Protein AF-A0A336K6K5-F1 (afdb_monomer)

Sequence (292 aa):
METRAAKRRRINSYEDNTQKNDEEYTETKTSDLHDNYQYNVTPALEIEKNIEKPFSVEILSIKSLMSSFDGELFEEFMAHCRNFLHPSILNTIEALTIDQADTPLWHQMRFGRVTASRIYQISRCKTKNGSLVESIMGKKSGWSFAMQRGTELEDKVFKILEKEFVKHNLKKCGIFLDTSLPHFAASPDGIADDFVVEIKCPATPKTYQEYLTIENLQPKYYGQIQLQMHITKRKKALLGVADLNFERTKKVKKVWIDYDDKYVSNLIESANTFWIEAIFPLLKKKSKSFYY

pLDDT: mean 82.51, std 25.84, range [24.69, 98.88]

Radius of gyration: 26.33 Å; Cα contacts (8 Å, |Δi|>4): 392; chains: 1; bounding box: 87×73×58 Å

Secondary structure (DSSP, 8-state):
---S---------------------------------------TTSGGGS-SS---GGGGSHHHHHHT----SHHHHHHHHHTT--HHHHHHHHHHTTTGGG-HHHHHHHTTSEEGGGHHHHTT---SSSHHHHHHTTPPPPP-HHHHHHHHHHHHHHHHHHHHTGGGT-B----EE-SSSTTEEE--SEE-SSEEEEEE--SSHHHHHHTSSTTTS-HHHHHHHHHHHHHHT-SEEEEEEE-TTHHHH--EEEEEEE--HHHHHHHHHHHHHHIIIIIHHHHHHHHHGGG-

Structure (mmCIF, N/CA/C/O backbone):
data_AF-A0A336K6K5-F1
#
_entry.id   AF-A0A336K6K5-F1
#
loop_
_atom_site.group_PDB
_atom_site.id
_atom_site.type_symbol
_atom_site.label_atom_id
_atom_site.label_alt_id
_atom_site.label_comp_id
_atom_site.label_asym_id
_atom_site.label_entity_id
_atom_site.label_seq_id
_atom_site.pdbx_PDB_ins_code
_atom_site.Cartn_x
_atom_site.Cartn_y
_atom_site.Cartn_z
_atom_site.occupancy
_atom_site.B_iso_or_equiv
_atom_site.auth_seq_id
_atom_site.auth_comp_id
_atom_site.auth_asym_id
_atom_site.auth_atom_id
_atom_site.pdbx_PDB_model_num
ATOM 1 N N . MET A 1 1 ? -23.366 40.574 20.042 1.00 45.53 1 MET A N 1
ATOM 2 C CA . MET A 1 1 ? -24.408 39.786 20.729 1.00 45.53 1 MET A CA 1
ATOM 3 C C . MET A 1 1 ? -25.714 40.099 20.043 1.00 45.53 1 MET A C 1
ATOM 5 O O . MET A 1 1 ? -26.155 41.226 20.162 1.00 45.53 1 MET A O 1
ATOM 9 N N . GLU A 1 2 ? -26.291 39.144 19.326 1.00 34.41 2 GLU A N 1
ATOM 10 C CA . GLU A 1 2 ? -27.701 39.187 18.936 1.00 34.41 2 GLU A CA 1
ATOM 11 C C . GLU A 1 2 ? -28.182 37.744 18.776 1.00 34.41 2 GLU A C 1
ATOM 13 O O . GLU A 1 2 ? -27.485 36.882 18.237 1.00 34.41 2 GLU A O 1
ATOM 18 N N . THR A 1 3 ? -29.302 37.458 19.425 1.00 36.09 3 THR A N 1
ATOM 19 C CA . THR A 1 3 ? -29.729 36.139 19.885 1.00 36.09 3 THR A CA 1
ATOM 20 C C . THR A 1 3 ? -30.811 35.533 18.996 1.00 36.09 3 THR A C 1
ATOM 22 O O . THR A 1 3 ? -31.624 36.210 18.374 1.00 36.09 3 THR A O 1
ATOM 25 N N . ARG A 1 4 ? -30.828 34.195 18.982 1.00 34.41 4 ARG A N 1
ATOM 26 C CA . ARG A 1 4 ? -31.857 33.319 18.407 1.00 34.41 4 ARG A CA 1
ATOM 27 C C . ARG A 1 4 ? -33.264 33.666 18.923 1.00 34.41 4 ARG A C 1
ATOM 29 O O . ARG A 1 4 ? -33.586 33.255 20.030 1.00 34.41 4 ARG A O 1
ATOM 36 N N . ALA A 1 5 ? -34.114 34.296 18.108 1.00 35.34 5 ALA A N 1
ATOM 37 C CA . ALA A 1 5 ? -35.581 34.219 18.235 1.00 35.34 5 ALA A CA 1
ATOM 38 C C . ALA A 1 5 ? -36.325 34.881 17.051 1.00 35.34 5 ALA A C 1
ATOM 40 O O . ALA A 1 5 ? -37.020 35.870 17.240 1.00 35.34 5 ALA A O 1
ATOM 41 N N . ALA A 1 6 ? -36.226 34.351 15.824 1.00 33.75 6 ALA A N 1
ATOM 42 C CA . ALA A 1 6 ? -37.103 34.802 14.728 1.00 33.75 6 ALA A CA 1
ATOM 43 C C . ALA A 1 6 ? -37.217 33.789 13.572 1.00 33.75 6 ALA A C 1
ATOM 45 O O . ALA A 1 6 ? -36.710 34.031 12.483 1.00 33.75 6 ALA A O 1
ATOM 46 N N . LYS A 1 7 ? -37.885 32.645 13.789 1.00 35.16 7 LYS A N 1
ATOM 47 C CA . LYS A 1 7 ? -38.654 31.951 12.728 1.00 35.16 7 LYS A CA 1
ATOM 48 C C . LYS A 1 7 ? -39.489 30.800 13.299 1.00 35.16 7 LYS A C 1
ATOM 50 O O . LYS A 1 7 ? -39.145 29.627 13.207 1.00 35.16 7 LYS A 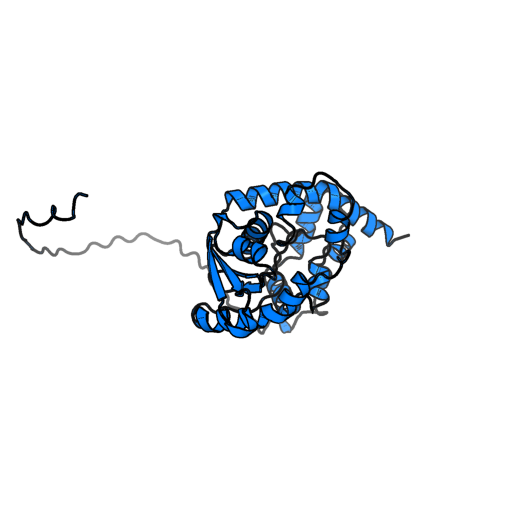O 1
ATOM 55 N N . ARG A 1 8 ? -40.624 31.146 13.903 1.00 32.47 8 ARG A N 1
ATOM 56 C CA . ARG A 1 8 ? -41.778 30.253 14.069 1.00 32.47 8 ARG A CA 1
ATOM 57 C C . ARG A 1 8 ? -43.043 31.067 13.778 1.00 32.47 8 ARG A C 1
ATOM 59 O O . ARG A 1 8 ? -43.211 32.128 14.364 1.00 32.47 8 ARG A O 1
ATOM 66 N N . ARG A 1 9 ? -43.924 30.479 12.956 1.00 30.91 9 ARG A N 1
ATOM 67 C CA . ARG A 1 9 ? -45.347 30.800 12.695 1.00 30.91 9 ARG A CA 1
ATOM 68 C C . ARG A 1 9 ? -45.682 31.781 11.559 1.00 30.91 9 ARG A C 1
ATOM 70 O O . ARG A 1 9 ? -45.697 32.989 11.748 1.00 30.91 9 ARG A O 1
ATOM 77 N N . ARG A 1 10 ? -46.088 31.191 10.430 1.00 31.19 10 ARG A N 1
ATOM 78 C CA . ARG A 1 10 ? -47.380 31.347 9.711 1.00 31.19 10 ARG A CA 1
ATOM 79 C C . ARG A 1 10 ? -47.509 30.067 8.855 1.00 31.19 10 ARG A C 1
ATOM 81 O O . ARG A 1 10 ? -46.643 29.851 8.023 1.00 31.19 10 ARG A O 1
ATOM 88 N N . ILE A 1 11 ? -48.208 29.014 9.292 1.00 31.12 11 ILE A N 1
ATOM 89 C CA . ILE A 1 11 ? -49.669 28.760 9.335 1.00 31.12 11 ILE A CA 1
ATOM 90 C C . ILE A 1 11 ? -50.296 28.619 7.934 1.00 31.12 11 ILE A C 1
ATOM 92 O O . ILE A 1 11 ? -50.460 29.612 7.237 1.00 31.12 11 ILE A O 1
ATOM 96 N N . ASN A 1 12 ? -50.616 27.352 7.628 1.00 27.28 12 ASN A N 1
ATOM 97 C CA . ASN A 1 12 ? -51.792 26.735 6.987 1.00 27.28 12 ASN A CA 1
ATOM 98 C C . ASN A 1 12 ? -52.483 27.364 5.769 1.00 27.28 12 ASN A C 1
ATOM 100 O O . ASN A 1 12 ? -52.945 28.499 5.819 1.00 27.28 12 ASN A O 1
ATOM 104 N N . SER A 1 13 ? -52.716 26.508 4.765 1.00 27.78 13 SER A N 1
ATOM 105 C CA . SER A 1 13 ? -54.018 26.113 4.166 1.00 27.78 13 SER A CA 1
ATOM 106 C C . SER A 1 13 ? -53.725 25.565 2.746 1.00 27.78 13 SER A C 1
ATOM 108 O O . SER A 1 13 ? -52.834 26.093 2.093 1.00 27.78 13 SER A O 1
ATOM 110 N N . TYR A 1 14 ? -54.266 24.471 2.206 1.00 27.55 14 TYR A N 1
ATOM 111 C CA . TYR A 1 14 ? -55.555 23.794 2.341 1.00 27.55 14 TYR A CA 1
ATOM 112 C C . TYR A 1 14 ? -55.416 22.279 2.048 1.00 27.55 14 TYR A C 1
ATOM 114 O O . TYR A 1 14 ? -54.541 21.860 1.291 1.00 27.55 14 TYR A O 1
ATOM 122 N N . GLU A 1 15 ? -56.317 21.521 2.671 1.00 31.03 15 GLU A N 1
ATOM 123 C CA . GLU A 1 15 ? -56.715 20.112 2.495 1.00 31.03 15 GLU A CA 1
ATOM 124 C C . GLU A 1 15 ? -57.221 19.818 1.059 1.00 31.03 15 GLU A C 1
ATOM 126 O O . GLU A 1 15 ? -57.713 20.715 0.382 1.00 31.03 15 GLU A O 1
ATOM 131 N N . ASP A 1 16 ? -56.872 18.670 0.469 1.00 30.22 16 ASP A N 1
ATOM 132 C CA . ASP A 1 16 ? -57.616 17.388 0.443 1.00 30.22 16 ASP A CA 1
ATOM 133 C C . ASP A 1 16 ? -58.714 17.335 -0.639 1.00 30.22 16 ASP A C 1
ATOM 135 O O . ASP A 1 16 ? -59.681 18.093 -0.608 1.00 30.22 16 ASP A O 1
ATOM 139 N N . ASN A 1 17 ? -58.556 16.424 -1.607 1.00 27.88 17 ASN A N 1
ATOM 140 C CA . ASN A 1 17 ? -59.683 15.676 -2.161 1.00 27.88 17 ASN A CA 1
ATOM 141 C C . ASN A 1 17 ? -59.213 14.481 -3.001 1.00 27.88 17 ASN A C 1
ATOM 143 O O . ASN A 1 17 ? -58.520 14.604 -4.011 1.00 27.88 17 ASN A O 1
ATOM 147 N N . THR A 1 18 ? -59.648 13.313 -2.552 1.00 30.34 18 THR A N 1
ATOM 148 C CA . THR A 1 18 ? -59.594 12.013 -3.212 1.00 30.34 18 THR A CA 1
ATOM 149 C C . THR A 1 18 ? -60.790 11.861 -4.154 1.00 30.34 18 THR A C 1
ATOM 151 O O . THR A 1 18 ? -61.898 12.214 -3.768 1.00 30.34 18 THR A O 1
ATOM 154 N N . GLN A 1 19 ? -60.615 11.244 -5.332 1.00 29.86 19 GLN A N 1
ATOM 155 C CA . GLN A 1 19 ? -61.591 10.276 -5.856 1.00 29.86 19 GLN A CA 1
ATOM 156 C C . GLN A 1 19 ? -61.073 9.453 -7.045 1.00 29.86 19 GLN A C 1
ATOM 158 O O . GLN A 1 19 ? -60.293 9.912 -7.873 1.00 29.86 19 GLN A O 1
ATOM 163 N N . LYS A 1 20 ? -61.535 8.200 -7.028 1.00 30.12 20 LYS A N 1
ATOM 164 C CA . LYS A 1 20 ? -61.337 7.065 -7.935 1.00 30.12 20 LYS A CA 1
ATOM 165 C C . LYS A 1 20 ? -61.761 7.352 -9.379 1.00 30.12 20 LYS A C 1
ATOM 167 O O . LYS A 1 20 ? -62.684 8.130 -9.575 1.00 30.12 20 LYS A O 1
ATOM 172 N N . ASN A 1 21 ? -61.191 6.598 -10.322 1.00 27.23 21 ASN A N 1
ATOM 173 C CA . ASN A 1 21 ? -61.938 5.916 -11.384 1.00 27.23 21 ASN A CA 1
ATOM 174 C C . ASN A 1 21 ? -61.138 4.702 -11.892 1.00 27.23 21 ASN A C 1
ATOM 176 O O . ASN A 1 21 ? -59.954 4.818 -12.206 1.00 27.23 21 ASN A O 1
ATOM 180 N N . ASP A 1 22 ? -61.814 3.555 -11.905 1.00 28.02 22 ASP A N 1
ATOM 181 C CA . ASP A 1 22 ? -61.448 2.308 -12.577 1.00 28.02 22 ASP A CA 1
ATOM 182 C C . ASP A 1 22 ? -61.780 2.427 -14.078 1.00 28.02 22 ASP A C 1
ATOM 184 O O . ASP A 1 22 ? -62.810 3.014 -14.390 1.00 28.02 22 ASP A O 1
ATOM 188 N N . GLU A 1 23 ? -60.965 1.853 -14.978 1.00 31.12 23 GLU A N 1
ATOM 189 C CA . GLU A 1 23 ? -61.406 1.298 -16.280 1.00 31.12 23 GLU A CA 1
ATOM 190 C C . GLU A 1 23 ? -60.278 0.487 -16.976 1.00 31.12 23 GLU A C 1
ATOM 192 O O . GLU A 1 23 ? -59.275 1.011 -17.451 1.00 31.12 23 GLU A O 1
ATOM 197 N N . GLU A 1 24 ? -60.429 -0.836 -16.883 1.00 26.69 24 GLU A N 1
ATOM 198 C CA . GLU A 1 24 ? -60.363 -1.894 -17.911 1.00 26.69 24 GLU A CA 1
ATOM 199 C C . GLU A 1 24 ? -59.363 -1.879 -19.109 1.00 26.69 24 GLU A C 1
ATOM 201 O O . GLU A 1 24 ? -59.394 -1.046 -20.007 1.00 26.69 24 GLU A O 1
ATOM 206 N N . TYR A 1 25 ? -58.531 -2.936 -19.114 1.00 24.69 25 TYR A N 1
ATOM 207 C CA . TYR A 1 25 ? -57.977 -3.776 -20.202 1.00 24.69 25 TYR A CA 1
ATOM 208 C C . TYR A 1 25 ? -57.949 -3.289 -21.670 1.00 24.69 25 TYR A C 1
ATOM 210 O O . TYR A 1 25 ? -58.982 -3.140 -22.308 1.00 24.69 25 TYR A O 1
ATOM 218 N N . THR A 1 26 ? -56.759 -3.349 -22.290 1.00 25.00 26 THR A N 1
ATOM 219 C CA . THR A 1 26 ? -56.575 -3.982 -23.618 1.00 25.00 26 THR A CA 1
ATOM 220 C C . THR A 1 26 ? -55.177 -4.605 -23.756 1.00 25.00 26 THR A C 1
ATOM 222 O O . THR A 1 26 ? -54.152 -3.945 -23.598 1.00 25.00 26 THR A O 1
ATOM 225 N N . GLU A 1 27 ? -55.149 -5.906 -24.060 1.00 25.70 27 GLU A N 1
ATOM 226 C CA . GLU A 1 27 ? -53.972 -6.654 -24.512 1.00 25.70 27 GLU A CA 1
ATOM 227 C C . GLU A 1 27 ? -53.500 -6.154 -25.883 1.00 25.70 27 GLU A C 1
ATOM 229 O O . GLU A 1 27 ? -54.293 -6.050 -26.817 1.00 25.70 27 GLU A O 1
ATOM 234 N N . THR A 1 28 ? -52.190 -5.978 -26.057 1.00 26.73 28 THR A N 1
ATOM 235 C CA . THR A 1 28 ? -51.551 -6.097 -27.375 1.00 26.73 28 THR A CA 1
ATOM 236 C C . THR A 1 28 ? -50.264 -6.913 -27.260 1.00 26.73 28 THR A C 1
ATOM 238 O O . THR A 1 28 ? -49.307 -6.541 -26.586 1.00 26.73 28 THR A O 1
ATOM 241 N N . LYS A 1 29 ? -50.286 -8.080 -27.912 1.00 26.47 29 LYS A N 1
ATOM 242 C CA . LYS A 1 29 ? -49.152 -8.974 -28.169 1.00 26.47 29 LYS A CA 1
ATOM 243 C C . LYS A 1 29 ? -48.316 -8.436 -29.330 1.00 26.47 29 LYS A C 1
ATOM 245 O O . LYS A 1 29 ? -48.883 -8.221 -30.393 1.00 26.47 29 LYS A O 1
ATOM 250 N N . THR A 1 30 ? -46.996 -8.395 -29.159 1.00 26.95 30 THR A N 1
ATOM 251 C CA . THR A 1 30 ? -45.962 -8.577 -30.206 1.00 26.95 30 THR A CA 1
ATOM 252 C C . THR A 1 30 ? -44.658 -8.939 -29.480 1.00 26.95 30 THR A C 1
ATOM 254 O O . THR A 1 30 ? -44.102 -8.104 -28.776 1.00 26.95 30 THR A O 1
ATOM 257 N N . SER A 1 31 ? -44.357 -10.230 -29.324 1.00 25.52 31 SER A N 1
ATOM 258 C CA . SER A 1 31 ? -43.501 -11.053 -30.203 1.00 25.52 31 SER A CA 1
ATOM 259 C C . SER A 1 31 ? -41.999 -10.889 -29.923 1.00 25.52 31 SER A C 1
ATOM 261 O O . SER A 1 31 ? -41.384 -9.918 -30.350 1.00 25.52 31 SER A O 1
ATOM 263 N N . ASP A 1 32 ? -41.475 -11.887 -29.208 1.00 26.27 32 ASP A N 1
ATOM 264 C CA . ASP A 1 32 ? -40.206 -12.594 -29.415 1.00 26.27 32 ASP A CA 1
ATOM 265 C C . ASP A 1 32 ? -38.926 -11.793 -29.671 1.00 26.27 32 ASP A C 1
ATOM 267 O O . ASP A 1 32 ? -38.699 -11.319 -30.775 1.00 26.27 32 ASP A O 1
ATOM 271 N N . LEU A 1 33 ? -38.034 -11.803 -28.671 1.00 27.83 33 LEU A N 1
ATOM 272 C CA . LEU A 1 33 ? -36.610 -12.155 -28.796 1.00 27.83 33 LEU A CA 1
ATOM 273 C C . LEU A 1 33 ? -36.113 -12.583 -27.398 1.00 27.83 33 LEU A C 1
ATOM 275 O O . LEU A 1 33 ? -35.647 -11.784 -26.588 1.00 27.83 33 LEU A O 1
ATOM 279 N N . HIS A 1 34 ? -36.303 -13.868 -27.092 1.00 27.42 34 HIS A N 1
ATOM 280 C CA . HIS A 1 34 ? -35.698 -14.550 -25.950 1.00 27.42 34 HIS A CA 1
ATOM 281 C C . HIS A 1 34 ? -34.258 -14.931 -26.321 1.00 27.42 34 HIS A C 1
ATOM 283 O O . HIS A 1 34 ? -34.061 -15.924 -27.015 1.00 27.42 34 HIS A O 1
ATOM 289 N N . ASP A 1 35 ? -33.263 -14.196 -25.822 1.00 29.47 35 ASP A N 1
ATOM 290 C CA . ASP A 1 35 ? -31.887 -14.695 -25.756 1.00 29.47 35 ASP A CA 1
ATOM 291 C C . ASP A 1 35 ? -31.596 -15.207 -24.341 1.00 29.47 35 ASP A C 1
ATOM 293 O O . ASP A 1 35 ? -31.459 -14.466 -23.365 1.00 29.47 35 ASP A O 1
ATOM 297 N N . ASN A 1 36 ? -31.555 -16.535 -24.250 1.00 26.17 36 ASN A N 1
ATOM 298 C CA . ASN A 1 36 ? -31.157 -17.318 -23.091 1.00 26.17 36 ASN A CA 1
ATOM 299 C C . ASN A 1 36 ? -29.672 -17.089 -22.765 1.00 26.17 36 ASN A C 1
ATOM 301 O O . ASN A 1 36 ? -28.807 -17.745 -23.341 1.00 26.17 36 ASN A O 1
ATOM 305 N N . TYR A 1 37 ? -29.364 -16.269 -21.762 1.00 24.75 37 TYR A N 1
ATOM 306 C CA . TYR A 1 37 ? -28.116 -16.421 -21.007 1.00 24.75 37 TYR A CA 1
ATOM 307 C C . TYR A 1 37 ? -28.382 -17.304 -19.786 1.00 24.75 37 TYR A C 1
ATOM 309 O O . TYR A 1 37 ? -28.605 -16.828 -18.673 1.00 24.75 37 TYR A O 1
ATOM 317 N N . GLN A 1 38 ? -28.383 -18.623 -20.002 1.00 25.39 38 GLN A N 1
ATOM 318 C CA . GLN A 1 38 ? -28.254 -19.573 -18.901 1.00 25.39 38 GLN A CA 1
ATOM 319 C C . GLN A 1 38 ? -26.857 -19.426 -18.290 1.00 25.39 38 GLN A C 1
ATOM 321 O O . GLN A 1 38 ? -25.848 -19.788 -18.894 1.00 25.39 38 GLN A O 1
ATOM 326 N N . TYR A 1 39 ? -26.807 -18.903 -17.066 1.00 25.72 39 TYR A N 1
ATOM 327 C CA . TYR A 1 39 ? -25.664 -19.070 -16.180 1.00 25.72 39 TYR A CA 1
ATOM 328 C C . TYR A 1 39 ? -25.533 -20.558 -15.845 1.00 25.72 39 TYR A C 1
ATOM 330 O O . TYR A 1 39 ? -26.203 -21.067 -14.947 1.00 25.72 39 TYR A O 1
ATOM 338 N N . ASN A 1 40 ? -24.657 -21.257 -16.563 1.00 27.28 40 ASN A N 1
ATOM 339 C CA . ASN A 1 40 ? -24.161 -22.551 -16.119 1.00 27.28 40 ASN A CA 1
ATOM 340 C C . ASN A 1 40 ? -23.258 -22.316 -14.905 1.00 27.28 40 ASN A C 1
ATOM 342 O O . ASN A 1 40 ? -22.082 -21.977 -15.026 1.00 27.28 40 ASN A O 1
ATOM 346 N N . VAL A 1 41 ? -23.848 -22.451 -13.719 1.00 29.67 41 VAL A N 1
ATOM 347 C CA . VAL A 1 41 ? -23.128 -22.562 -12.454 1.00 29.67 41 VAL A CA 1
ATOM 348 C C . VAL A 1 41 ? -22.528 -23.963 -12.410 1.00 29.67 41 VAL A C 1
ATOM 350 O O . VAL A 1 41 ? -23.163 -24.905 -11.943 1.00 29.67 41 VAL A O 1
ATOM 353 N N . THR A 1 42 ? -21.310 -24.122 -12.918 1.00 28.84 42 THR A N 1
ATOM 354 C CA . THR A 1 42 ? -20.516 -25.317 -12.621 1.00 28.84 42 THR A CA 1
ATOM 355 C C . THR A 1 42 ? -19.981 -25.166 -11.192 1.00 28.84 42 THR A C 1
ATOM 357 O O . THR A 1 42 ? -19.334 -24.155 -10.898 1.00 28.84 42 THR A O 1
ATOM 360 N N . PRO A 1 43 ? -20.255 -26.100 -10.262 1.00 36.19 43 PRO A N 1
ATOM 361 C CA . PRO A 1 43 ? -19.750 -26.007 -8.899 1.00 36.19 43 PRO A CA 1
ATOM 362 C C . PRO A 1 43 ? -18.219 -26.003 -8.906 1.00 36.19 43 PRO A C 1
ATOM 364 O O . PRO A 1 43 ? -17.593 -26.815 -9.585 1.00 36.19 43 PRO A O 1
ATOM 367 N N . ALA A 1 44 ? -17.617 -25.139 -8.089 1.00 37.44 44 ALA A N 1
ATOM 368 C CA . ALA A 1 44 ? -16.171 -24.983 -7.892 1.00 37.44 44 ALA A CA 1
ATOM 369 C C . ALA A 1 44 ? -15.407 -26.271 -7.478 1.00 37.44 44 ALA A C 1
ATOM 371 O O . ALA A 1 44 ? -14.202 -26.225 -7.267 1.00 37.44 44 ALA A O 1
ATOM 372 N N . LEU A 1 45 ? -16.090 -27.415 -7.390 1.00 35.72 45 LEU A N 1
ATOM 373 C CA . LEU A 1 45 ? -15.568 -28.738 -7.045 1.00 35.72 45 LEU A CA 1
ATOM 374 C C . LEU A 1 45 ? -15.088 -29.559 -8.258 1.00 35.72 45 LEU A C 1
ATOM 376 O O . LEU A 1 45 ? -14.394 -30.554 -8.070 1.00 35.72 45 LEU A O 1
ATOM 380 N N . GLU A 1 46 ? -15.417 -29.176 -9.499 1.00 28.66 46 GLU A N 1
ATOM 381 C CA . GLU A 1 46 ? -14.979 -29.927 -10.696 1.00 28.66 46 GLU A CA 1
ATOM 382 C C . GLU A 1 46 ? -13.679 -29.404 -11.330 1.00 28.66 46 GLU A C 1
ATOM 384 O O . GLU A 1 46 ? -13.050 -30.110 -12.117 1.00 28.66 46 GLU A O 1
ATOM 389 N N . ILE A 1 47 ? -13.209 -28.215 -10.938 1.00 38.78 47 ILE A N 1
ATOM 390 C CA . ILE A 1 47 ? -11.939 -27.647 -11.431 1.00 38.78 47 ILE A CA 1
ATOM 391 C C . ILE A 1 47 ? -10.722 -28.352 -10.800 1.00 38.78 47 ILE A C 1
ATOM 393 O O . ILE A 1 47 ? -9.640 -28.368 -11.383 1.00 38.78 47 ILE A O 1
ATOM 397 N N . GLU A 1 48 ? -10.889 -29.020 -9.656 1.00 35.88 48 GLU A N 1
ATOM 398 C CA . GLU A 1 48 ? -9.789 -29.709 -8.965 1.00 35.88 48 GLU A CA 1
ATOM 399 C C . GLU A 1 48 ? -9.289 -30.977 -9.680 1.00 35.88 48 GLU A C 1
ATOM 401 O O . GLU A 1 48 ? -8.220 -31.480 -9.341 1.00 35.88 48 GLU A O 1
ATOM 406 N N . LYS A 1 49 ? -10.011 -31.507 -10.679 1.00 33.53 49 LYS A N 1
ATOM 407 C CA . LYS A 1 49 ? -9.708 -32.834 -11.251 1.00 33.53 49 LYS A CA 1
ATOM 408 C C . LYS A 1 49 ? -8.910 -32.853 -12.557 1.00 33.53 49 LYS A C 1
ATOM 410 O O . LYS A 1 49 ? -8.543 -33.941 -12.980 1.00 33.53 49 LYS A O 1
ATOM 415 N N . ASN A 1 50 ? -8.589 -31.707 -13.163 1.00 31.77 50 ASN A N 1
ATOM 416 C CA . ASN A 1 50 ? -7.879 -31.657 -14.457 1.00 31.77 50 ASN A CA 1
ATOM 417 C C . ASN A 1 50 ? -6.673 -30.699 -14.502 1.00 31.77 50 ASN A C 1
ATOM 419 O O . ASN A 1 50 ? -6.259 -30.275 -15.578 1.00 31.77 50 ASN A O 1
ATOM 423 N N . ILE A 1 51 ? -6.071 -30.364 -13.358 1.00 36.81 51 ILE A N 1
ATOM 424 C CA . ILE A 1 51 ? -4.821 -29.594 -13.345 1.00 36.81 51 ILE A CA 1
ATOM 425 C C . ILE A 1 51 ? -3.635 -30.571 -13.315 1.00 36.81 51 ILE A C 1
ATOM 427 O O . ILE A 1 51 ? -3.116 -30.926 -12.256 1.00 36.81 51 ILE A O 1
ATOM 431 N N . GLU A 1 52 ? -3.199 -31.024 -14.491 1.00 38.22 52 GLU A N 1
ATOM 432 C CA . GLU A 1 52 ? -1.881 -31.645 -14.646 1.00 38.22 52 GLU A CA 1
ATOM 433 C C . GLU A 1 52 ? -0.802 -30.614 -14.252 1.00 38.22 52 GLU A C 1
ATOM 435 O O . GLU A 1 52 ? -0.573 -29.635 -14.957 1.00 38.22 52 GLU A O 1
ATOM 440 N N . LYS A 1 53 ? -0.153 -30.854 -13.101 1.00 36.72 53 LYS A N 1
ATOM 441 C CA . LYS A 1 53 ? 0.774 -29.988 -12.334 1.00 36.72 53 LYS A CA 1
ATOM 442 C C . LYS A 1 53 ? 0.122 -28.779 -11.640 1.00 36.72 53 LYS A C 1
ATOM 444 O O . LYS A 1 53 ? -0.427 -27.921 -12.320 1.00 36.72 53 LYS A O 1
ATOM 449 N N . PRO A 1 54 ? 0.281 -28.618 -10.308 1.00 45.31 54 PRO A N 1
ATOM 450 C CA . PRO A 1 54 ? -0.200 -27.426 -9.617 1.00 45.31 54 PRO A CA 1
ATOM 451 C C . PRO A 1 54 ? 0.396 -26.181 -10.281 1.00 45.31 54 PRO A C 1
ATOM 453 O O . PRO A 1 54 ? 1.617 -26.054 -10.401 1.00 45.31 54 PRO A O 1
ATOM 456 N N . PHE A 1 55 ? -0.472 -25.285 -10.749 1.00 58.88 55 PHE A N 1
ATOM 457 C CA . PHE A 1 55 ? -0.069 -23.990 -11.278 1.00 58.88 55 PHE A CA 1
ATOM 458 C C . PHE A 1 55 ? 0.679 -23.238 -10.171 1.00 58.88 55 PHE A C 1
ATOM 460 O O . PHE A 1 55 ? 0.090 -22.806 -9.181 1.00 58.88 55 PHE A O 1
ATOM 467 N N . SER A 1 56 ? 1.999 -23.138 -10.309 1.00 78.12 56 SER A N 1
ATOM 468 C CA . SER A 1 56 ? 2.859 -22.427 -9.366 1.00 78.12 56 SER A CA 1
ATOM 469 C C . SER A 1 56 ? 2.579 -20.932 -9.505 1.00 78.12 56 SER A C 1
ATOM 471 O O . SER A 1 56 ? 2.908 -20.319 -10.516 1.00 78.12 56 SER A O 1
ATOM 473 N N . VAL A 1 57 ? 1.935 -20.327 -8.507 1.00 83.25 57 VAL A N 1
ATOM 474 C CA . VAL A 1 57 ? 1.576 -18.894 -8.507 1.00 83.25 57 VAL A CA 1
ATOM 475 C C . VAL A 1 57 ? 2.799 -17.971 -8.612 1.00 83.25 57 VAL A C 1
ATOM 477 O O . VAL A 1 57 ? 2.686 -16.817 -9.023 1.00 83.25 57 VAL A O 1
ATOM 480 N N . GLU A 1 58 ? 3.993 -18.487 -8.324 1.00 85.56 58 GLU A N 1
ATOM 481 C CA . GLU A 1 58 ? 5.289 -17.834 -8.509 1.00 85.56 58 GLU A CA 1
ATOM 482 C C . GLU A 1 58 ? 5.560 -17.438 -9.969 1.00 85.56 58 GLU A C 1
ATOM 484 O O . GLU A 1 58 ? 6.348 -16.513 -10.223 1.00 85.56 58 GLU A O 1
ATOM 489 N N . ILE A 1 59 ? 4.893 -18.075 -10.943 1.00 86.50 59 ILE A N 1
ATOM 490 C CA . ILE A 1 59 ? 5.004 -17.681 -12.353 1.00 86.50 59 ILE A CA 1
ATOM 491 C C . ILE A 1 59 ? 4.445 -16.278 -12.613 1.00 86.50 59 ILE A C 1
ATOM 493 O O . ILE A 1 59 ? 4.835 -15.643 -13.586 1.00 86.50 59 ILE A O 1
ATOM 497 N N . LEU A 1 60 ? 3.601 -15.757 -11.714 1.00 91.75 60 LEU A N 1
ATOM 498 C CA . LEU A 1 60 ? 3.072 -14.396 -11.784 1.00 91.75 60 LEU A CA 1
ATOM 499 C C . LEU A 1 60 ? 4.002 -13.346 -11.173 1.00 91.75 60 LEU A C 1
ATOM 501 O O . LEU A 1 60 ? 3.674 -12.156 -11.164 1.00 91.75 60 LEU A O 1
ATOM 505 N N . SER A 1 61 ? 5.175 -13.728 -10.665 1.00 94.44 61 SER A N 1
ATOM 506 C CA . SER A 1 61 ? 6.180 -12.734 -10.292 1.00 94.44 61 SER A CA 1
ATOM 507 C C . SER A 1 61 ? 6.655 -11.999 -11.549 1.00 94.44 61 SER A C 1
ATOM 509 O O . SER A 1 61 ? 6.797 -12.600 -12.614 1.00 94.44 61 SER A O 1
ATOM 511 N N . ILE A 1 62 ? 6.959 -10.701 -11.438 1.00 95.75 62 ILE A N 1
ATOM 512 C CA . ILE A 1 62 ? 7.499 -9.935 -12.577 1.00 95.75 62 ILE A CA 1
ATOM 513 C C . ILE A 1 62 ? 8.784 -10.578 -13.114 1.00 95.75 62 ILE A C 1
ATOM 515 O O . ILE A 1 62 ? 9.034 -10.542 -14.315 1.00 95.75 62 ILE A O 1
ATOM 519 N N . LYS A 1 63 ? 9.580 -11.212 -12.244 1.00 93.00 63 LYS A N 1
ATOM 520 C CA . LYS A 1 63 ? 10.778 -11.956 -12.645 1.00 93.00 63 LYS A CA 1
ATOM 521 C C . LYS A 1 63 ? 10.434 -13.125 -13.575 1.00 93.00 63 LYS A C 1
ATOM 523 O O . LYS A 1 63 ? 11.062 -13.252 -14.624 1.00 93.00 63 LYS A O 1
ATOM 528 N N . SER A 1 64 ? 9.465 -13.958 -13.201 1.00 93.06 64 SER A N 1
ATOM 529 C CA . SER A 1 64 ? 9.039 -15.114 -13.998 1.00 93.06 64 SER A CA 1
ATOM 530 C C . SER A 1 64 ? 8.378 -14.676 -15.305 1.00 93.06 64 SER A C 1
ATOM 532 O O . SER A 1 64 ? 8.800 -15.121 -16.370 1.00 93.06 64 SER A O 1
ATOM 534 N N . LEU A 1 65 ? 7.442 -13.721 -15.239 1.00 94.94 65 LEU A N 1
ATOM 535 C CA . LEU A 1 65 ? 6.774 -13.157 -16.416 1.00 94.94 65 LEU A CA 1
ATOM 536 C C . LEU A 1 65 ? 7.792 -12.596 -17.414 1.00 94.94 65 LEU A C 1
ATOM 538 O O . LEU A 1 65 ? 7.739 -12.937 -18.590 1.00 94.94 65 LEU A O 1
ATOM 542 N N . MET A 1 66 ? 8.772 -11.818 -16.940 1.00 95.44 66 MET A N 1
ATOM 543 C CA . MET A 1 66 ? 9.836 -11.273 -17.790 1.00 95.44 66 MET A CA 1
ATOM 544 C C . MET A 1 66 ? 10.740 -12.359 -18.380 1.00 95.44 66 MET A C 1
ATOM 546 O O . MET A 1 66 ? 11.201 -12.223 -19.503 1.00 95.44 66 MET A O 1
ATOM 550 N N . SER A 1 67 ? 11.004 -13.440 -17.643 1.00 92.50 67 SER A N 1
ATOM 551 C CA . SER A 1 67 ? 11.850 -14.539 -18.138 1.00 92.50 67 SER A CA 1
ATOM 552 C C . SER A 1 67 ? 11.171 -15.349 -19.248 1.00 92.50 67 SER A C 1
ATOM 554 O O . SER A 1 67 ? 11.857 -15.948 -20.067 1.00 92.50 67 SER A O 1
ATOM 556 N N . SER A 1 68 ? 9.836 -15.359 -19.266 1.00 92.62 68 SER A N 1
ATOM 557 C CA . SER A 1 68 ? 9.008 -15.991 -20.304 1.00 92.62 68 SER A CA 1
ATOM 558 C C . SER A 1 68 ? 8.608 -15.053 -21.450 1.00 92.62 68 SER A C 1
ATOM 560 O O . SER A 1 68 ? 7.854 -15.466 -22.324 1.00 92.62 68 SER A O 1
ATOM 562 N N . PHE A 1 69 ? 9.052 -13.794 -21.421 1.00 95.00 69 PHE A N 1
ATOM 563 C CA . PHE A 1 69 ? 8.699 -12.779 -22.408 1.00 95.00 69 PHE A CA 1
ATOM 564 C C . PHE A 1 69 ? 9.809 -12.643 -23.457 1.00 95.00 69 PHE A C 1
ATOM 566 O O . PHE A 1 69 ? 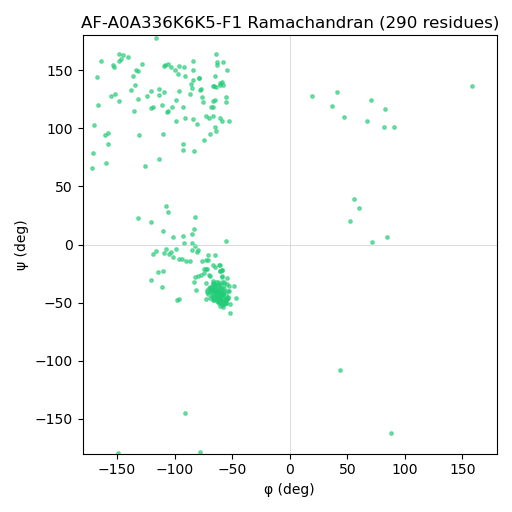10.962 -12.383 -23.116 1.00 95.00 69 PHE A O 1
ATOM 573 N N . ASP A 1 70 ? 9.453 -12.801 -24.729 1.00 92.25 70 ASP A N 1
ATOM 574 C CA . ASP A 1 70 ? 10.352 -12.764 -25.888 1.00 92.25 70 ASP A CA 1
ATOM 575 C C . ASP A 1 70 ? 10.258 -11.463 -26.707 1.00 92.25 70 ASP A C 1
ATOM 577 O O . ASP A 1 70 ? 11.088 -11.224 -27.585 1.00 92.25 70 ASP A O 1
ATOM 581 N N . GLY A 1 71 ? 9.284 -10.605 -26.397 1.00 93.25 71 GLY A N 1
ATOM 582 C CA . GLY A 1 71 ? 9.091 -9.318 -27.056 1.00 93.25 71 GLY A CA 1
ATOM 583 C C . GLY A 1 71 ? 10.058 -8.224 -26.598 1.00 93.25 71 GLY A C 1
ATOM 584 O O . GLY A 1 71 ? 10.934 -8.391 -25.739 1.00 93.25 71 GLY A O 1
ATOM 585 N N . GLU A 1 72 ? 9.878 -7.035 -27.170 1.00 93.00 72 GLU A N 1
ATOM 586 C CA . GLU A 1 72 ? 10.775 -5.905 -26.941 1.00 93.00 72 GLU A CA 1
ATOM 587 C C . GLU A 1 72 ? 10.063 -4.690 -26.334 1.00 93.00 72 GLU A C 1
ATOM 589 O O . GLU A 1 72 ? 10.684 -3.950 -25.558 1.00 93.00 72 GLU A O 1
ATOM 594 N N . LEU A 1 73 ? 8.779 -4.495 -26.624 1.00 96.06 73 LEU A N 1
ATOM 595 C CA . LEU A 1 73 ? 8.032 -3.312 -26.214 1.00 96.06 73 LEU A CA 1
ATOM 596 C C . LEU A 1 73 ? 7.321 -3.511 -24.871 1.00 96.06 73 LEU A C 1
ATOM 598 O O . LEU A 1 73 ? 6.946 -4.614 -24.479 1.00 96.06 73 LEU A O 1
ATOM 602 N N . PHE A 1 74 ? 7.107 -2.406 -24.156 1.00 95.19 74 PHE A N 1
ATOM 603 C CA . PHE A 1 74 ? 6.367 -2.413 -22.893 1.00 95.19 74 PHE A CA 1
ATOM 604 C C . PHE A 1 74 ? 4.934 -2.932 -23.067 1.00 95.19 74 PHE A C 1
ATOM 606 O O . PHE A 1 74 ? 4.480 -3.748 -22.271 1.00 95.19 74 PHE A O 1
ATOM 613 N N . GLU A 1 75 ? 4.240 -2.504 -24.123 1.00 96.00 75 GLU A N 1
ATOM 614 C CA . GLU A 1 75 ? 2.850 -2.907 -24.364 1.00 96.00 75 GLU A CA 1
ATOM 615 C C . GLU A 1 75 ? 2.715 -4.404 -24.657 1.00 96.00 75 GLU A C 1
ATOM 617 O O . GLU A 1 75 ? 1.778 -5.047 -24.180 1.00 96.00 75 GLU A O 1
ATOM 622 N N . GLU A 1 76 ? 3.691 -4.979 -25.363 1.00 97.00 76 GLU A N 1
ATOM 623 C CA . GLU A 1 76 ? 3.792 -6.425 -25.578 1.00 97.00 76 GLU A CA 1
ATOM 624 C C . GLU A 1 76 ? 3.980 -7.150 -24.243 1.00 97.00 76 GLU A C 1
ATOM 626 O O . GLU A 1 76 ? 3.295 -8.134 -23.975 1.00 97.00 76 GLU A O 1
ATOM 631 N N . PHE A 1 77 ? 4.837 -6.628 -23.357 1.00 96.94 77 PHE A N 1
ATOM 632 C CA . PHE A 1 77 ? 5.027 -7.207 -22.028 1.00 96.94 77 PHE A CA 1
ATOM 633 C C . PHE A 1 77 ? 3.763 -7.112 -21.166 1.00 96.94 77 PHE A C 1
ATOM 635 O O . PHE A 1 77 ? 3.419 -8.060 -20.460 1.00 96.94 77 PHE A O 1
ATOM 642 N N . MET A 1 78 ? 3.038 -5.992 -21.218 1.00 96.31 78 MET A N 1
ATOM 643 C CA . MET A 1 78 ? 1.764 -5.851 -20.510 1.00 96.31 78 MET A CA 1
ATOM 644 C C . MET A 1 78 ? 0.708 -6.822 -21.055 1.00 96.31 78 MET A C 1
ATOM 646 O O . MET A 1 78 ? -0.023 -7.426 -20.268 1.00 96.31 78 MET A O 1
ATOM 650 N N . ALA A 1 79 ? 0.640 -7.009 -22.378 1.00 95.75 79 ALA A N 1
ATOM 651 C CA . ALA A 1 79 ? -0.235 -7.998 -23.006 1.00 95.75 79 ALA A CA 1
ATOM 652 C C . ALA A 1 79 ? 0.139 -9.426 -22.591 1.00 95.75 79 ALA A C 1
ATOM 654 O O . ALA A 1 79 ? -0.736 -10.187 -22.184 1.00 95.75 79 ALA A O 1
ATOM 655 N N . HIS A 1 80 ? 1.436 -9.743 -22.588 1.00 95.81 80 HIS A N 1
ATOM 656 C CA . HIS A 1 80 ? 1.964 -11.011 -22.094 1.00 95.81 80 HIS A CA 1
ATOM 657 C C . HIS A 1 80 ? 1.535 -11.268 -20.653 1.00 95.81 80 HIS A C 1
ATOM 659 O O . HIS A 1 80 ? 0.958 -12.309 -20.369 1.00 95.81 80 HIS A O 1
ATOM 665 N N . CYS A 1 81 ? 1.719 -10.296 -19.753 1.00 95.44 81 CYS A N 1
ATOM 666 C CA . CYS A 1 81 ? 1.286 -10.420 -18.362 1.00 95.44 81 CYS A CA 1
ATOM 667 C C . CYS A 1 81 ? -0.215 -10.736 -18.260 1.00 95.44 81 CYS A C 1
ATOM 669 O O . CYS A 1 81 ? -0.605 -11.646 -17.530 1.00 95.44 81 CYS A O 1
ATOM 671 N N . ARG A 1 82 ? -1.064 -10.016 -19.004 1.00 93.38 82 ARG A N 1
ATOM 672 C CA . ARG A 1 82 ? -2.526 -10.194 -18.963 1.00 93.38 82 ARG A CA 1
ATOM 673 C C . ARG A 1 82 ? -2.985 -11.607 -19.324 1.00 93.38 82 ARG A C 1
ATOM 675 O O . ARG A 1 82 ? -4.008 -12.031 -18.798 1.00 93.38 82 ARG A O 1
ATOM 682 N N . ASN A 1 83 ? -2.217 -12.350 -20.120 1.00 92.25 83 ASN A N 1
ATOM 683 C CA . ASN A 1 83 ? -2.524 -13.747 -20.446 1.00 92.25 83 ASN A CA 1
ATOM 684 C C . ASN A 1 83 ? -2.421 -14.695 -19.239 1.00 92.25 83 ASN A C 1
ATOM 686 O O . ASN A 1 83 ? -2.964 -15.792 -19.289 1.00 92.25 83 ASN A O 1
ATOM 690 N N . PHE A 1 84 ? -1.743 -14.290 -18.159 1.00 90.75 84 PHE A N 1
ATOM 691 C CA . PHE A 1 84 ? -1.578 -15.107 -16.952 1.00 90.75 84 PHE A CA 1
ATOM 692 C C . PHE A 1 84 ? -2.365 -14.572 -15.745 1.00 90.75 84 PHE A C 1
ATOM 694 O O . PHE A 1 84 ? -2.656 -15.325 -14.814 1.00 90.75 84 PHE A O 1
ATOM 701 N N . LEU A 1 85 ? -2.713 -13.279 -15.722 1.00 89.00 85 LEU A N 1
ATOM 702 C CA . LEU A 1 85 ? -3.454 -12.670 -14.613 1.00 89.00 85 LEU A CA 1
ATOM 703 C C . LEU A 1 85 ? -4.971 -12.903 -14.760 1.00 89.00 85 LEU A C 1
ATOM 705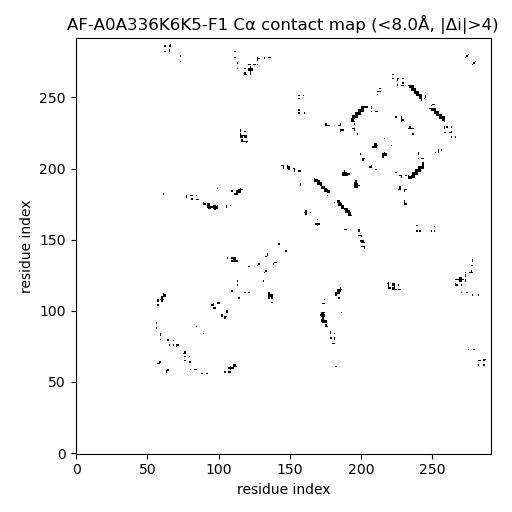 O O . LEU A 1 85 ? -5.716 -12.011 -15.163 1.00 89.00 85 LEU A O 1
ATOM 709 N N . HIS A 1 86 ? -5.442 -14.092 -14.378 1.00 90.12 86 HIS A N 1
ATOM 710 C CA . HIS A 1 86 ? -6.877 -14.383 -14.263 1.00 90.12 86 HIS A CA 1
ATOM 711 C C . HIS A 1 86 ? -7.419 -14.105 -12.851 1.00 90.12 86 HIS A C 1
ATOM 713 O O . HIS A 1 86 ? -6.719 -14.390 -11.877 1.00 90.12 86 HIS A O 1
ATOM 719 N N . PRO A 1 87 ? -8.675 -1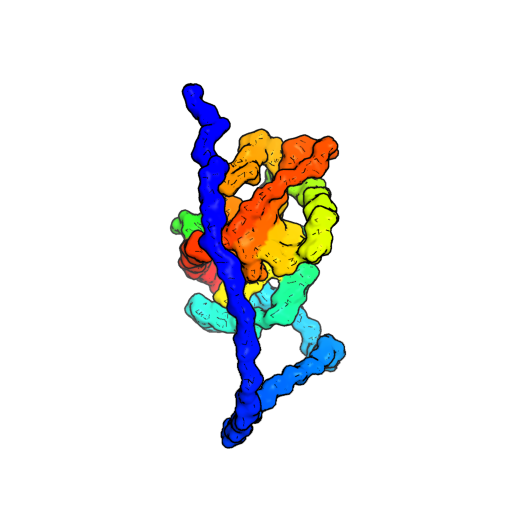3.629 -12.700 1.00 89.31 87 PRO A N 1
ATOM 720 C CA . PRO A 1 87 ? -9.253 -13.292 -11.394 1.00 89.31 87 PRO A CA 1
ATOM 721 C C . PRO A 1 87 ? -9.164 -14.408 -10.346 1.00 89.31 87 PRO A C 1
ATOM 723 O O . PRO A 1 87 ? -8.852 -14.136 -9.190 1.00 89.31 87 PRO A O 1
ATOM 726 N N . SER A 1 88 ? -9.379 -15.665 -10.747 1.00 89.19 88 SER A N 1
ATOM 727 C CA . SER A 1 88 ? -9.251 -16.824 -9.854 1.00 89.19 88 SER A CA 1
ATOM 728 C C . SER A 1 88 ? -7.840 -16.955 -9.281 1.00 89.19 88 SER A C 1
ATOM 730 O O . SER A 1 88 ? -7.685 -17.146 -8.079 1.00 89.19 88 SER A O 1
ATOM 732 N N . ILE A 1 89 ? -6.808 -16.776 -10.109 1.00 90.50 89 ILE A N 1
ATOM 733 C CA . ILE A 1 89 ? -5.412 -16.853 -9.673 1.00 90.50 89 ILE A CA 1
ATOM 734 C C . ILE A 1 89 ? -5.050 -15.653 -8.790 1.00 90.50 89 ILE A C 1
ATOM 736 O O . ILE A 1 89 ? -4.327 -15.812 -7.807 1.00 90.50 89 ILE A O 1
ATOM 740 N N . LEU A 1 90 ? -5.560 -14.456 -9.098 1.00 93.25 90 LEU A N 1
ATOM 741 C CA . LEU A 1 90 ? -5.312 -13.272 -8.270 1.00 93.25 90 LEU A CA 1
ATOM 742 C C . LEU A 1 90 ? -5.883 -13.434 -6.858 1.00 93.25 90 LEU A C 1
ATOM 744 O O . LEU A 1 90 ? -5.206 -13.089 -5.892 1.00 93.25 90 LEU A O 1
ATOM 748 N N . ASN A 1 91 ? -7.076 -14.023 -6.737 1.00 93.44 91 ASN A N 1
ATOM 749 C CA . ASN A 1 91 ? -7.657 -14.373 -5.441 1.00 93.44 91 ASN A CA 1
ATOM 750 C C . ASN A 1 91 ? -6.793 -15.405 -4.698 1.00 93.44 91 ASN A C 1
ATOM 752 O O . ASN A 1 91 ? -6.582 -15.278 -3.496 1.00 93.44 91 ASN A O 1
ATOM 756 N N . THR A 1 92 ? -6.239 -16.393 -5.407 1.00 94.75 92 THR A N 1
ATOM 757 C CA . THR A 1 92 ? -5.305 -17.360 -4.811 1.00 94.75 92 THR A CA 1
ATOM 758 C C . THR A 1 92 ? -4.028 -16.684 -4.310 1.00 94.75 92 THR A C 1
ATOM 760 O O . THR A 1 92 ? -3.579 -16.985 -3.208 1.00 94.75 92 THR A O 1
ATOM 763 N N . ILE A 1 93 ? -3.446 -15.748 -5.069 1.00 95.69 93 ILE A N 1
ATOM 764 C CA . ILE A 1 93 ? -2.271 -14.981 -4.623 1.00 95.69 93 ILE A CA 1
ATOM 765 C C . ILE A 1 93 ? -2.585 -14.184 -3.361 1.00 95.69 93 ILE A C 1
ATOM 767 O O . ILE A 1 93 ? -1.786 -14.185 -2.427 1.00 95.69 93 ILE A O 1
ATOM 771 N N . GLU A 1 94 ? -3.727 -13.504 -3.332 1.00 97.38 94 GLU A N 1
ATOM 772 C CA . GLU A 1 94 ? -4.161 -12.732 -2.171 1.00 97.38 94 GLU A CA 1
ATOM 773 C C . GLU A 1 94 ? -4.257 -13.630 -0.931 1.00 97.38 94 GLU A C 1
ATOM 775 O O . GLU A 1 94 ? -3.603 -13.349 0.073 1.00 97.38 94 GLU A O 1
ATOM 780 N N . ALA A 1 95 ? -4.944 -14.770 -1.039 1.00 96.69 95 ALA A N 1
ATOM 781 C CA . ALA A 1 95 ? -5.086 -15.728 0.054 1.00 96.69 95 ALA A CA 1
ATOM 782 C C . ALA A 1 95 ? -3.740 -16.310 0.522 1.00 96.69 95 ALA A C 1
ATOM 784 O O . ALA A 1 95 ? -3.475 -16.385 1.721 1.00 96.69 95 ALA A O 1
ATOM 785 N N . LEU A 1 96 ? -2.855 -16.679 -0.411 1.00 96.75 96 LEU A N 1
ATOM 786 C CA . LEU A 1 96 ? -1.531 -17.233 -0.102 1.00 96.75 96 LEU A CA 1
ATOM 787 C C . LEU A 1 96 ? -0.551 -16.203 0.468 1.00 96.75 96 LEU A C 1
ATOM 789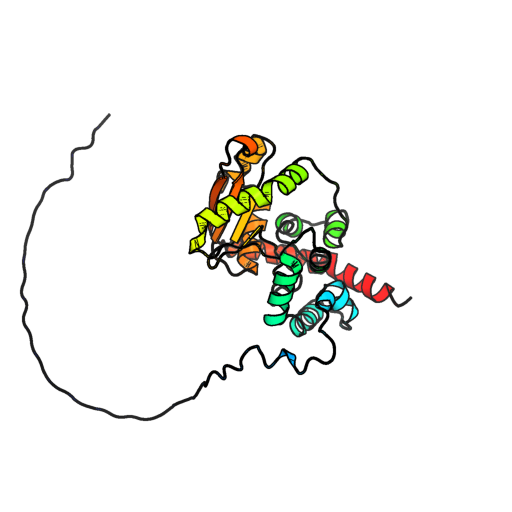 O O . LEU A 1 96 ? 0.544 -16.57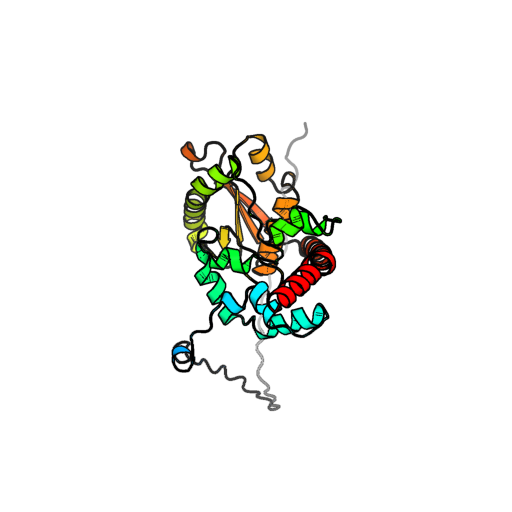3 0.882 1.00 96.75 96 LEU A O 1
ATOM 793 N N . THR A 1 97 ? -0.905 -14.918 0.462 1.00 97.75 97 THR A N 1
ATOM 794 C CA . THR A 1 97 ? -0.055 -13.826 0.951 1.00 97.75 97 THR A CA 1
ATOM 795 C C . THR A 1 97 ? -0.695 -13.036 2.086 1.00 97.75 97 THR A C 1
ATOM 797 O O . THR A 1 97 ? -0.269 -11.911 2.352 1.00 97.75 97 THR A O 1
ATOM 800 N N . ILE A 1 98 ? -1.693 -13.615 2.764 1.00 97.62 98 ILE A N 1
ATOM 801 C CA . ILE A 1 98 ? -2.462 -12.962 3.833 1.00 97.62 98 ILE A CA 1
ATOM 802 C C . ILE A 1 98 ? -1.593 -12.485 5.007 1.00 97.62 98 ILE A C 1
ATOM 804 O O . ILE A 1 98 ? -1.859 -11.420 5.560 1.00 97.62 98 ILE A O 1
ATOM 808 N N . ASP A 1 99 ? -0.504 -13.201 5.312 1.00 95.62 99 ASP A N 1
ATOM 809 C CA . ASP A 1 99 ? 0.471 -12.838 6.358 1.00 95.62 99 ASP A CA 1
ATOM 810 C C . ASP A 1 99 ? 1.546 -11.848 5.860 1.00 95.62 99 ASP A C 1
ATOM 812 O O . ASP A 1 99 ? 2.543 -11.572 6.526 1.00 95.62 99 ASP A O 1
ATOM 816 N N . GLN A 1 100 ? 1.366 -11.312 4.651 1.00 96.38 100 GLN A N 1
ATOM 817 C CA . GLN A 1 100 ? 2.150 -10.239 4.047 1.00 96.38 100 GLN A CA 1
ATOM 818 C C . GLN A 1 100 ? 3.670 -10.370 4.235 1.00 96.38 100 GLN A C 1
ATOM 820 O O . GLN A 1 100 ? 4.306 -11.204 3.594 1.00 96.38 100 GLN A O 1
ATOM 825 N N . ALA A 1 101 ? 4.279 -9.527 5.079 1.00 93.50 101 ALA A N 1
ATOM 826 C CA . ALA A 1 101 ? 5.725 -9.448 5.251 1.00 93.50 101 ALA A CA 1
ATOM 827 C C . ALA A 1 101 ? 6.353 -10.761 5.750 1.00 93.50 101 ALA A C 1
ATOM 829 O O . ALA A 1 101 ? 7.534 -10.994 5.471 1.00 93.50 101 ALA A O 1
ATOM 830 N N . ASP A 1 102 ? 5.574 -11.627 6.396 1.00 93.81 102 ASP A N 1
ATOM 831 C CA . ASP A 1 102 ? 6.020 -12.946 6.853 1.00 93.81 102 ASP A CA 1
ATOM 832 C C . ASP A 1 102 ? 5.922 -14.018 5.753 1.00 93.81 102 ASP A C 1
ATOM 834 O O . ASP A 1 102 ? 6.413 -15.135 5.909 1.00 93.81 102 ASP A O 1
ATOM 838 N N . THR A 1 103 ? 5.368 -13.670 4.587 1.00 95.31 103 THR A N 1
ATOM 839 C CA . THR A 1 103 ? 5.230 -14.567 3.439 1.00 95.31 103 THR A CA 1
ATOM 840 C C . THR A 1 103 ? 6.288 -14.281 2.361 1.00 95.31 103 THR A C 1
ATOM 842 O O . THR A 1 103 ? 6.265 -13.224 1.726 1.00 95.31 103 THR A O 1
ATOM 845 N N . PRO A 1 104 ? 7.185 -15.229 2.021 1.00 95.06 104 PRO A N 1
ATOM 846 C CA . PRO A 1 104 ? 8.148 -15.053 0.928 1.00 95.06 104 PRO A CA 1
ATOM 847 C C . PRO A 1 104 ? 7.503 -14.721 -0.426 1.00 95.06 104 PRO A C 1
ATOM 849 O O . PRO A 1 104 ? 8.003 -13.859 -1.151 1.00 95.06 104 PRO A O 1
ATOM 852 N N . LEU A 1 105 ? 6.372 -15.358 -0.747 1.00 95.94 105 LEU A N 1
ATOM 853 C CA . LEU A 1 105 ? 5.600 -15.104 -1.967 1.00 95.94 105 LEU A CA 1
ATOM 854 C C . LEU A 1 105 ? 5.143 -13.639 -2.069 1.00 95.94 105 LEU A C 1
ATOM 856 O O . LEU A 1 105 ? 5.208 -13.053 -3.147 1.00 95.94 105 LEU A O 1
ATOM 860 N N . TRP A 1 106 ? 4.770 -13.005 -0.954 1.00 97.44 106 TRP A N 1
ATOM 861 C CA . TRP A 1 106 ? 4.393 -11.589 -0.929 1.00 97.44 106 TRP A CA 1
ATOM 862 C C . TRP A 1 106 ? 5.551 -10.692 -1.384 1.00 97.44 106 TRP A C 1
ATOM 864 O O . TRP A 1 106 ? 5.370 -9.805 -2.221 1.00 97.44 106 TRP A O 1
ATOM 874 N N . HIS A 1 107 ? 6.777 -10.963 -0.919 1.00 95.88 107 HIS A N 1
ATOM 875 C CA . HIS A 1 107 ? 7.972 -10.239 -1.375 1.00 95.88 107 HIS A CA 1
ATOM 876 C C . HIS A 1 107 ? 8.250 -10.481 -2.862 1.00 95.88 107 HIS A C 1
ATOM 878 O O . HIS A 1 107 ? 8.588 -9.539 -3.582 1.00 95.88 107 HIS A O 1
ATOM 884 N N . GLN A 1 108 ? 8.073 -11.717 -3.339 1.00 96.06 108 GLN A N 1
ATOM 885 C CA . GLN A 1 108 ? 8.237 -12.056 -4.757 1.00 96.06 108 GLN A CA 1
ATOM 886 C C . GLN A 1 108 ? 7.221 -11.329 -5.642 1.00 96.06 108 GLN A C 1
ATOM 888 O O . GLN A 1 108 ? 7.583 -10.823 -6.703 1.00 96.06 108 GLN A O 1
ATOM 893 N N . MET A 1 109 ? 5.965 -11.224 -5.201 1.00 97.12 109 MET A 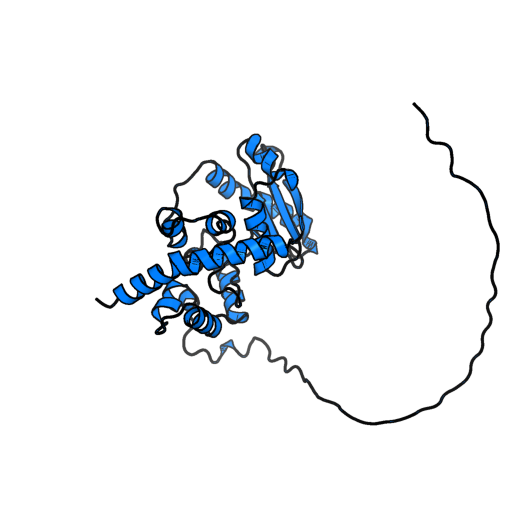N 1
ATOM 894 C CA . MET A 1 109 ? 4.932 -10.495 -5.933 1.00 97.12 109 MET A CA 1
ATOM 895 C C . MET A 1 109 ? 5.178 -8.985 -5.940 1.00 97.12 109 MET A C 1
ATOM 897 O O . MET A 1 109 ? 4.797 -8.315 -6.894 1.00 97.12 109 MET A O 1
ATOM 901 N N . ARG A 1 110 ? 5.858 -8.427 -4.938 1.00 97.62 110 ARG A N 1
ATOM 902 C CA . ARG A 1 110 ? 6.219 -6.998 -4.915 1.00 97.62 110 ARG A CA 1
ATOM 903 C C . ARG A 1 110 ? 7.433 -6.661 -5.767 1.00 97.62 110 ARG A C 1
ATOM 905 O O . ARG A 1 110 ? 7.555 -5.521 -6.211 1.00 97.62 110 ARG A O 1
ATOM 912 N N . PHE A 1 111 ? 8.337 -7.615 -5.972 1.00 97.31 111 PHE A N 1
ATOM 913 C CA . PHE A 1 111 ? 9.551 -7.396 -6.749 1.00 97.31 111 PHE A CA 1
ATOM 914 C C . PHE A 1 111 ? 9.217 -6.864 -8.146 1.00 97.31 111 PHE A C 1
ATOM 916 O O . PHE A 1 111 ? 8.431 -7.455 -8.884 1.00 97.31 111 PHE A O 1
ATOM 923 N N . GLY A 1 112 ? 9.840 -5.747 -8.515 1.00 97.31 112 GLY A N 1
ATOM 924 C CA . GLY A 1 112 ? 9.656 -5.118 -9.815 1.00 97.31 112 GLY A CA 1
ATOM 925 C C . GLY A 1 112 ? 8.298 -4.443 -10.002 1.00 97.31 112 GLY A C 1
ATOM 926 O O . GLY A 1 112 ? 8.075 -3.907 -11.079 1.00 97.31 112 GLY A O 1
ATOM 927 N N . ARG A 1 113 ? 7.401 -4.428 -9.004 1.00 98.00 113 ARG A N 1
ATOM 928 C CA . ARG A 1 113 ? 6.101 -3.746 -9.081 1.00 98.00 113 ARG A CA 1
ATOM 929 C C . ARG A 1 113 ? 6.118 -2.387 -8.383 1.00 98.00 113 ARG A C 1
ATOM 931 O O . ARG A 1 113 ? 6.804 -2.177 -7.383 1.00 98.00 113 ARG A O 1
ATOM 938 N N . VAL A 1 114 ? 5.300 -1.466 -8.878 1.00 98.38 114 VAL A N 1
ATOM 939 C CA . VAL A 1 114 ? 4.917 -0.238 -8.182 1.00 98.38 114 VAL A CA 1
ATOM 940 C C . VAL A 1 114 ? 3.953 -0.607 -7.055 1.00 98.38 114 VAL A C 1
ATOM 942 O O . VAL A 1 114 ? 2.815 -0.999 -7.294 1.00 98.38 114 VAL A O 1
ATOM 945 N N . THR A 1 115 ? 4.399 -0.486 -5.807 1.00 98.38 115 THR A N 1
ATOM 946 C CA . THR A 1 115 ? 3.554 -0.785 -4.640 1.00 98.38 115 THR A CA 1
ATOM 947 C C . THR A 1 115 ? 2.919 0.478 -4.067 1.00 98.38 115 THR A C 1
ATOM 949 O O . THR A 1 115 ? 3.591 1.511 -4.010 1.00 98.38 115 THR A O 1
ATOM 952 N N . ALA A 1 116 ? 1.699 0.381 -3.531 1.00 98.50 116 ALA A N 1
ATOM 953 C CA . ALA A 1 116 ? 0.981 1.502 -2.905 1.00 98.50 116 ALA A CA 1
ATOM 954 C C . ALA A 1 116 ? 1.826 2.327 -1.925 1.00 98.50 116 ALA A C 1
ATOM 956 O O . ALA A 1 116 ? 1.891 3.544 -2.044 1.00 98.50 116 ALA A O 1
ATOM 957 N N . SER A 1 117 ? 2.585 1.695 -1.029 1.00 97.00 117 SER A N 1
ATOM 958 C CA . SER A 1 117 ? 3.430 2.411 -0.058 1.00 97.00 117 SER A CA 1
ATOM 959 C C . SER A 1 117 ? 4.582 3.227 -0.671 1.00 97.00 117 SER A C 1
ATOM 961 O O . SER A 1 117 ? 5.245 3.994 0.028 1.00 97.00 117 SER A O 1
ATOM 963 N N . ARG A 1 118 ? 4.838 3.081 -1.977 1.00 97.06 118 ARG A N 1
ATOM 964 C CA . ARG A 1 118 ? 5.897 3.777 -2.725 1.00 97.06 118 ARG A CA 1
ATOM 965 C C . ARG A 1 118 ? 5.372 4.659 -3.856 1.00 97.06 118 ARG A C 1
ATOM 967 O O . ARG A 1 118 ? 6.157 5.436 -4.395 1.00 97.06 118 ARG A O 1
ATOM 974 N N . ILE A 1 119 ? 4.079 4.601 -4.185 1.00 98.44 119 ILE A N 1
ATOM 975 C CA . ILE A 1 119 ? 3.510 5.254 -5.375 1.00 98.44 119 ILE A CA 1
ATOM 976 C C . ILE A 1 119 ? 3.843 6.744 -5.461 1.00 98.44 119 ILE A C 1
ATOM 978 O O . ILE A 1 119 ? 4.306 7.211 -6.494 1.00 98.44 119 ILE A O 1
ATOM 982 N N . TYR A 1 120 ? 3.705 7.473 -4.354 1.00 98.31 120 TYR A N 1
ATOM 983 C CA . TYR A 1 120 ? 3.980 8.909 -4.312 1.00 98.31 120 TYR A CA 1
ATOM 984 C C . TYR A 1 120 ? 5.463 9.248 -4.531 1.00 98.31 120 TYR A C 1
ATOM 986 O O . TYR A 1 120 ? 5.801 10.292 -5.082 1.00 98.31 120 TYR A O 1
ATOM 994 N N . GLN A 1 121 ? 6.371 8.384 -4.068 1.00 97.62 121 GLN A N 1
ATOM 995 C CA . GLN A 1 121 ? 7.807 8.572 -4.293 1.00 97.62 121 GLN A CA 1
ATOM 996 C C . GLN A 1 121 ? 8.153 8.297 -5.758 1.00 97.62 121 GLN A C 1
ATOM 998 O O . GLN A 1 121 ? 8.920 9.045 -6.357 1.00 97.62 121 GLN A O 1
ATOM 1003 N N . ILE A 1 122 ? 7.552 7.252 -6.328 1.00 97.94 122 ILE A N 1
ATOM 1004 C CA . ILE A 1 122 ? 7.751 6.819 -7.713 1.00 97.94 122 ILE A CA 1
ATOM 1005 C C . ILE A 1 122 ? 7.220 7.868 -8.692 1.00 97.94 122 ILE A C 1
ATOM 1007 O O . ILE A 1 122 ? 7.964 8.293 -9.569 1.00 97.94 122 ILE A O 1
ATOM 1011 N N . SER A 1 123 ? 6.000 8.370 -8.486 1.00 97.94 123 SER A N 1
ATOM 1012 C CA . SER A 1 123 ? 5.360 9.369 -9.357 1.00 97.94 123 SER A CA 1
ATOM 1013 C C . SER A 1 123 ? 6.109 10.703 -9.444 1.00 97.94 123 SER A C 1
ATOM 1015 O O . SER A 1 123 ? 5.874 11.497 -10.348 1.00 97.94 123 SER A O 1
ATOM 1017 N N . ARG A 1 124 ? 7.009 10.981 -8.497 1.00 97.06 124 ARG A N 1
ATOM 1018 C CA . ARG A 1 124 ? 7.796 12.221 -8.446 1.00 97.06 124 ARG A CA 1
ATOM 1019 C C . ARG A 1 124 ? 9.267 12.013 -8.780 1.00 97.06 124 ARG A C 1
ATOM 1021 O O . ARG A 1 124 ? 10.018 12.990 -8.842 1.00 97.06 124 ARG A O 1
ATOM 1028 N N . CYS A 1 125 ? 9.703 10.766 -8.930 1.00 95.81 125 CYS A N 1
ATOM 1029 C CA . CYS A 1 125 ? 11.103 10.460 -9.144 1.00 95.81 125 CYS A CA 1
ATOM 1030 C C . CYS A 1 125 ? 11.497 10.783 -10.586 1.00 95.81 125 CYS A C 1
ATOM 1032 O O . CYS A 1 125 ? 10.891 10.295 -11.532 1.00 95.81 125 CYS A O 1
ATOM 1034 N N . LYS A 1 126 ? 12.551 11.584 -10.748 1.00 93.12 126 LYS A N 1
ATOM 1035 C CA . LYS A 1 126 ? 13.149 11.885 -12.060 1.00 93.12 126 LYS A CA 1
ATOM 1036 C C . LYS A 1 126 ? 14.428 11.083 -12.316 1.00 93.12 126 LYS A C 1
ATOM 1038 O O . LYS A 1 126 ? 14.942 11.068 -13.430 1.00 93.12 126 LYS A O 1
ATOM 1043 N N . THR A 1 127 ? 14.953 10.422 -11.284 1.00 93.19 127 THR A N 1
ATOM 1044 C CA . THR A 1 127 ? 16.212 9.679 -11.346 1.00 93.19 127 THR A CA 1
ATOM 1045 C C . THR A 1 127 ? 15.942 8.221 -11.692 1.00 93.19 127 THR A C 1
ATOM 1047 O O . THR A 1 127 ? 15.307 7.503 -10.924 1.00 93.19 127 THR A O 1
ATOM 1050 N N . LYS A 1 128 ? 16.470 7.758 -12.829 1.00 92.00 128 LYS A N 1
ATOM 1051 C CA . LYS A 1 128 ? 16.244 6.399 -13.360 1.00 92.00 128 LYS A CA 1
ATOM 1052 C C . LYS A 1 128 ? 17.167 5.330 -12.750 1.00 92.00 128 LYS A C 1
ATOM 1054 O O . LYS A 1 128 ? 17.293 4.231 -13.278 1.00 92.00 128 LYS A O 1
ATOM 1059 N N . ASN A 1 129 ? 17.853 5.656 -11.656 1.00 90.88 129 ASN A N 1
ATOM 1060 C CA . ASN A 1 129 ? 18.764 4.776 -10.928 1.00 90.88 129 ASN A CA 1
ATOM 1061 C C . ASN A 1 129 ? 18.775 5.126 -9.425 1.00 90.88 129 ASN A C 1
ATOM 1063 O O . ASN A 1 129 ? 18.056 6.017 -8.971 1.00 90.88 129 ASN A O 1
ATOM 1067 N N . GLY A 1 130 ? 19.577 4.400 -8.646 1.00 92.81 130 GLY A N 1
ATOM 1068 C CA . GLY A 1 130 ? 19.754 4.651 -7.217 1.00 92.81 130 GLY A CA 1
ATOM 1069 C C . GLY A 1 130 ? 18.734 3.938 -6.328 1.00 92.81 130 GLY A C 1
ATOM 1070 O O . GLY A 1 130 ? 18.081 2.976 -6.732 1.00 92.81 130 GLY A O 1
ATOM 1071 N N . SER A 1 131 ? 18.616 4.411 -5.088 1.00 93.00 131 SER A N 1
ATOM 1072 C CA . SER A 1 131 ? 17.982 3.668 -3.989 1.00 93.00 131 SER A CA 1
ATOM 1073 C C . SER A 1 131 ? 16.505 3.330 -4.210 1.00 93.00 131 SER A C 1
ATOM 1075 O O . SER A 1 131 ? 16.062 2.262 -3.790 1.00 93.00 131 SER A O 1
ATOM 1077 N N . LEU A 1 132 ? 15.736 4.193 -4.884 1.00 94.94 132 LEU A N 1
ATOM 1078 C CA . LEU A 1 132 ? 14.328 3.912 -5.182 1.00 94.94 132 LEU A CA 1
ATOM 1079 C C . LEU A 1 132 ? 14.184 2.778 -6.203 1.00 94.94 132 LEU A C 1
ATOM 1081 O O . LEU A 1 132 ? 13.404 1.855 -5.982 1.00 94.94 132 LEU A O 1
ATOM 1085 N N . VAL A 1 133 ? 14.969 2.820 -7.283 1.00 96.44 133 VAL A N 1
ATOM 1086 C CA . VAL A 1 133 ? 15.006 1.753 -8.293 1.00 96.44 133 VAL A CA 1
ATOM 1087 C C . VAL A 1 133 ? 15.460 0.444 -7.660 1.00 96.44 133 VAL A C 1
ATOM 1089 O O . VAL A 1 133 ? 14.808 -0.580 -7.829 1.00 96.44 133 VAL A O 1
ATOM 1092 N N . GLU A 1 134 ? 16.531 0.474 -6.867 1.00 95.12 134 GLU A N 1
ATOM 1093 C CA . GLU A 1 134 ? 16.995 -0.701 -6.130 1.00 95.12 134 GLU A CA 1
ATOM 1094 C C . GLU A 1 134 ? 15.913 -1.264 -5.197 1.00 95.12 134 GLU A C 1
ATOM 1096 O O . GLU A 1 134 ? 15.748 -2.480 -5.120 1.00 95.12 134 GLU A O 1
ATOM 1101 N N . SER A 1 135 ? 15.159 -0.398 -4.511 1.00 94.38 135 SER A N 1
ATOM 1102 C CA . SER A 1 135 ? 14.074 -0.805 -3.614 1.00 94.38 135 SER A CA 1
ATOM 1103 C C . SER A 1 135 ? 12.916 -1.469 -4.362 1.00 94.38 135 SER A C 1
ATOM 1105 O O . SER A 1 135 ? 12.432 -2.504 -3.908 1.00 94.38 135 SER A O 1
ATOM 1107 N N . ILE A 1 136 ? 12.509 -0.936 -5.522 1.00 96.56 136 ILE A N 1
ATOM 1108 C CA . ILE A 1 136 ? 11.519 -1.581 -6.408 1.00 96.56 136 ILE A CA 1
ATOM 1109 C C . ILE A 1 136 ? 12.041 -2.947 -6.869 1.00 96.56 136 ILE A C 1
ATOM 1111 O O . ILE A 1 136 ? 11.303 -3.928 -6.911 1.00 96.56 136 ILE A O 1
ATOM 1115 N N . MET A 1 137 ? 13.344 -3.038 -7.127 1.00 95.88 137 MET A N 1
ATOM 1116 C CA . MET A 1 137 ? 14.048 -4.268 -7.489 1.00 95.88 137 MET A CA 1
ATOM 1117 C C . MET A 1 137 ? 14.423 -5.137 -6.271 1.00 95.88 137 MET A C 1
ATOM 1119 O O . MET A 1 137 ? 15.359 -5.933 -6.346 1.00 95.88 137 MET A O 1
ATOM 1123 N N . GLY A 1 138 ? 13.712 -5.000 -5.147 1.00 91.75 138 GLY A N 1
ATOM 1124 C CA . GLY A 1 138 ? 13.791 -5.912 -4.002 1.00 91.75 138 GLY A CA 1
ATOM 1125 C C . GLY A 1 138 ? 14.917 -5.647 -3.001 1.00 91.75 138 GLY A C 1
ATOM 1126 O O . GLY A 1 138 ? 15.096 -6.441 -2.076 1.00 91.75 138 GLY A O 1
ATOM 1127 N N . LYS A 1 139 ? 15.677 -4.550 -3.126 1.00 91.12 139 LYS A N 1
ATOM 1128 C CA . LYS A 1 139 ? 16.661 -4.174 -2.100 1.00 91.12 139 LYS A CA 1
ATOM 1129 C C . LYS A 1 139 ? 15.931 -3.797 -0.810 1.00 91.12 139 LYS A C 1
ATOM 1131 O O . LYS A 1 139 ? 15.149 -2.845 -0.777 1.00 91.12 139 LYS A O 1
ATOM 1136 N N . LYS A 1 140 ? 16.201 -4.547 0.260 1.00 81.88 140 LYS A N 1
ATOM 1137 C CA . LYS A 1 140 ? 15.643 -4.285 1.591 1.00 81.88 140 LYS A CA 1
ATOM 1138 C C . LYS A 1 140 ? 16.192 -2.967 2.141 1.00 81.88 140 LYS A C 1
ATOM 1140 O O . LYS A 1 140 ? 17.387 -2.693 2.040 1.00 81.88 140 LYS A O 1
ATOM 1145 N N . SER A 1 141 ? 15.319 -2.161 2.736 1.00 74.25 141 SER A N 1
ATOM 1146 C CA . SER A 1 141 ? 15.719 -1.013 3.551 1.00 74.25 141 SER A CA 1
ATOM 1147 C C . SER A 1 141 ? 16.042 -1.453 4.980 1.00 74.25 141 SER A C 1
ATOM 1149 O O . SER A 1 141 ? 15.564 -2.492 5.433 1.00 74.25 141 SER A O 1
ATOM 1151 N N . GLY A 1 142 ? 16.836 -0.652 5.692 1.00 74.19 142 GLY A N 1
ATOM 1152 C CA . GLY A 1 142 ? 17.124 -0.884 7.107 1.00 74.19 142 GLY A CA 1
ATOM 1153 C C . GLY A 1 142 ? 15.884 -0.772 8.002 1.00 74.19 142 GLY A C 1
ATOM 1154 O O . GLY A 1 142 ? 14.854 -0.222 7.604 1.00 74.19 142 GLY A O 1
ATOM 1155 N N . TRP A 1 143 ? 16.011 -1.285 9.224 1.00 75.31 143 TRP A N 1
ATOM 1156 C CA . TRP A 1 143 ? 14.991 -1.200 10.268 1.00 75.31 143 TRP A CA 1
ATOM 1157 C C . TRP A 1 143 ? 14.990 0.177 10.939 1.00 75.31 143 TRP A C 1
ATOM 1159 O O . TRP A 1 143 ? 16.041 0.778 11.151 1.00 75.31 143 TRP A O 1
ATOM 1169 N N . SER A 1 144 ? 13.804 0.673 11.299 1.00 80.31 144 SER A N 1
ATOM 1170 C CA . SER A 1 144 ? 13.643 1.893 12.098 1.00 80.31 144 SER A CA 1
ATOM 1171 C C . SER A 1 144 ? 12.739 1.636 13.299 1.00 80.31 144 SER A C 1
ATOM 1173 O O . SER A 1 144 ? 11.873 0.764 13.252 1.00 80.31 144 SER A O 1
ATOM 1175 N N . PHE A 1 145 ? 12.886 2.440 14.353 1.00 81.38 145 PHE A N 1
ATOM 1176 C CA . PHE A 1 145 ? 12.043 2.343 15.551 1.00 81.38 145 PHE A CA 1
ATOM 1177 C C . PHE A 1 145 ? 10.542 2.484 15.235 1.00 81.38 145 PHE A C 1
ATOM 1179 O O . PHE A 1 145 ? 9.709 1.772 15.788 1.00 81.38 145 PHE A O 1
ATOM 1186 N N . ALA A 1 146 ? 10.185 3.355 14.285 1.00 82.06 146 ALA A N 1
ATOM 1187 C CA . ALA A 1 146 ? 8.800 3.513 13.844 1.00 82.06 146 ALA A CA 1
ATOM 1188 C C . ALA A 1 146 ? 8.248 2.245 13.164 1.00 82.06 146 ALA A C 1
ATOM 1190 O O . ALA A 1 146 ? 7.082 1.912 13.359 1.00 82.06 146 ALA A O 1
ATOM 1191 N N . MET A 1 147 ? 9.078 1.525 12.398 1.00 85.81 147 MET A N 1
ATOM 1192 C CA . MET A 1 147 ? 8.687 0.249 11.783 1.00 85.81 147 MET A CA 1
ATOM 1193 C C . MET A 1 147 ? 8.499 -0.848 12.829 1.00 85.81 147 MET A C 1
ATOM 1195 O O . MET A 1 147 ? 7.544 -1.615 12.732 1.00 85.81 147 MET A O 1
ATOM 1199 N N . GLN A 1 148 ? 9.365 -0.893 13.845 1.00 89.94 148 GLN A N 1
ATOM 1200 C CA . GLN A 1 148 ? 9.233 -1.844 14.946 1.00 89.94 148 GLN A CA 1
ATOM 1201 C C . GLN A 1 148 ? 7.907 -1.641 15.690 1.00 89.94 148 GLN A C 1
ATOM 1203 O O . GLN A 1 148 ? 7.112 -2.573 15.784 1.00 89.94 148 GLN A O 1
ATOM 1208 N N . ARG A 1 149 ? 7.614 -0.407 16.130 1.00 92.25 149 ARG A N 1
ATOM 1209 C CA . ARG A 1 149 ? 6.343 -0.109 16.809 1.00 92.25 149 ARG A CA 1
ATOM 1210 C C . ARG A 1 149 ? 5.128 -0.421 15.931 1.00 92.25 149 ARG A C 1
ATOM 1212 O O . ARG A 1 149 ? 4.126 -0.912 16.439 1.00 92.25 149 ARG A O 1
ATOM 1219 N N . GLY A 1 150 ? 5.209 -0.128 14.630 1.00 91.50 150 GLY A N 1
ATOM 1220 C CA . GLY A 1 150 ? 4.197 -0.529 13.648 1.00 91.50 150 GLY A CA 1
ATOM 1221 C C . GLY A 1 150 ? 3.905 -2.021 13.717 1.00 91.50 150 GLY A C 1
ATOM 1222 O O . GLY A 1 150 ? 2.791 -2.405 14.063 1.00 91.50 150 GLY A O 1
ATOM 1223 N N . THR A 1 151 ? 4.945 -2.824 13.506 1.00 91.19 151 THR A N 1
ATOM 1224 C CA . THR A 1 151 ? 4.885 -4.293 13.494 1.00 91.19 151 THR A CA 1
ATOM 1225 C C . THR A 1 151 ? 4.288 -4.858 14.791 1.00 91.19 151 THR A C 1
ATOM 1227 O O . THR A 1 151 ? 3.426 -5.726 14.759 1.00 91.19 151 THR A O 1
ATOM 1230 N N . GLU A 1 152 ? 4.679 -4.335 15.956 1.00 94.12 152 GLU A N 1
ATOM 1231 C CA . GLU A 1 152 ? 4.229 -4.848 17.263 1.00 94.12 152 GLU A CA 1
ATOM 1232 C C . GLU A 1 152 ? 2.763 -4.524 17.617 1.00 94.12 152 GLU A C 1
ATOM 1234 O O . GLU A 1 152 ? 2.177 -5.144 18.524 1.00 94.12 152 GLU A O 1
ATOM 1239 N N . LEU A 1 153 ? 2.186 -3.498 16.983 1.00 96.62 153 LEU A N 1
ATOM 1240 C CA . LEU A 1 153 ? 0.872 -2.960 17.338 1.00 96.62 153 LEU A CA 1
ATOM 1241 C C . LEU A 1 153 ? -0.190 -3.142 16.262 1.00 96.62 153 LEU A C 1
ATOM 1243 O O . LEU A 1 153 ? -1.368 -3.140 16.619 1.00 96.62 153 LEU A O 1
ATOM 1247 N N . GLU A 1 154 ? 0.190 -3.300 14.995 1.00 97.31 154 GLU A N 1
ATOM 1248 C CA . GLU A 1 154 ? -0.742 -3.366 13.867 1.00 97.31 154 GLU A CA 1
ATOM 1249 C C . GLU A 1 154 ? -1.850 -4.397 14.101 1.00 97.31 154 GLU A C 1
ATOM 1251 O O . GLU A 1 154 ? -3.026 -4.042 14.089 1.00 97.31 154 GLU A O 1
ATOM 1256 N N . ASP A 1 155 ? -1.499 -5.632 14.463 1.00 97.31 155 ASP A N 1
ATOM 1257 C CA . ASP A 1 155 ? -2.477 -6.692 14.733 1.00 97.31 155 ASP A CA 1
ATOM 1258 C C . ASP A 1 155 ? -3.404 -6.388 15.911 1.00 97.31 155 ASP A C 1
ATOM 1260 O O . ASP A 1 155 ? -4.572 -6.785 15.926 1.00 97.31 155 ASP A O 1
ATOM 1264 N N . LYS A 1 156 ? -2.911 -5.666 16.921 1.00 98.25 156 LYS A N 1
ATOM 1265 C CA . LYS A 1 156 ? -3.730 -5.264 18.073 1.00 98.25 156 LYS A CA 1
ATOM 1266 C C . LYS A 1 156 ? -4.733 -4.188 17.670 1.00 98.25 156 LYS A C 1
ATOM 1268 O O . LYS A 1 156 ? -5.868 -4.222 18.138 1.00 98.25 156 LYS A O 1
ATOM 1273 N N . VAL A 1 157 ? -4.322 -3.243 16.825 1.00 98.62 157 VAL A N 1
ATOM 1274 C CA . VAL A 1 157 ? -5.202 -2.209 16.262 1.00 98.62 157 VAL A CA 1
ATOM 1275 C C . VAL A 1 157 ? -6.224 -2.850 15.330 1.00 98.62 157 VAL A C 1
ATOM 1277 O O . VAL A 1 157 ? -7.417 -2.586 15.471 1.00 98.62 157 VAL A O 1
ATOM 1280 N N . PHE A 1 158 ? -5.780 -3.750 14.452 1.00 98.62 158 PHE A N 1
ATOM 1281 C CA . PHE A 1 158 ? -6.635 -4.481 13.526 1.00 98.62 158 PHE A CA 1
ATOM 1282 C C . PHE A 1 158 ? -7.746 -5.227 14.268 1.00 98.62 158 PHE A C 1
ATOM 1284 O O . PHE A 1 158 ? -8.914 -5.014 13.971 1.00 98.62 158 PHE A O 1
ATOM 1291 N N . LYS A 1 159 ? -7.420 -6.001 15.313 1.00 98.50 159 LYS A N 1
ATOM 1292 C CA . LYS A 1 159 ? -8.415 -6.735 16.121 1.00 98.50 159 LYS A CA 1
ATOM 1293 C C . LYS A 1 159 ? -9.466 -5.840 16.784 1.00 98.50 159 LYS A C 1
ATOM 1295 O O . LYS A 1 159 ? -10.567 -6.302 17.076 1.00 98.50 159 LYS A O 1
ATOM 1300 N N . ILE A 1 160 ? -9.139 -4.580 17.083 1.00 98.56 160 ILE A N 1
ATOM 1301 C CA . ILE A 1 160 ? -10.121 -3.615 17.603 1.00 98.56 160 ILE A CA 1
ATOM 1302 C C . ILE A 1 160 ? -11.066 -3.185 16.481 1.00 98.56 160 ILE A C 1
ATOM 1304 O O . ILE A 1 160 ? -12.280 -3.195 16.675 1.00 98.56 160 ILE A O 1
ATOM 1308 N N . LEU A 1 161 ? -10.514 -2.848 15.314 1.00 98.62 161 LEU A N 1
ATOM 1309 C CA . LEU A 1 161 ? -11.293 -2.447 14.145 1.00 98.62 161 LEU A CA 1
ATOM 1310 C C . LEU A 1 161 ? -12.175 -3.594 13.634 1.00 98.62 161 LEU A C 1
ATOM 1312 O O . LEU A 1 161 ? -13.357 -3.385 13.405 1.00 98.62 161 LEU A O 1
ATOM 1316 N N . GLU A 1 162 ? -11.646 -4.810 13.527 1.00 98.50 162 GLU A N 1
ATOM 1317 C CA . GLU A 1 162 ? -12.378 -6.014 13.108 1.00 98.50 162 GLU A CA 1
ATOM 1318 C C . GLU A 1 162 ? -13.636 -6.240 13.957 1.00 98.50 162 GLU A C 1
ATOM 1320 O O . GLU A 1 162 ? -14.727 -6.435 13.424 1.00 98.50 162 GLU A O 1
ATOM 1325 N N . LYS A 1 163 ? -13.517 -6.117 15.285 1.00 98.19 163 LYS A N 1
ATOM 1326 C CA . LYS A 1 163 ? -14.663 -6.227 16.199 1.00 98.19 163 LYS A CA 1
ATOM 1327 C C . LYS A 1 163 ? -15.683 -5.108 16.005 1.00 98.19 163 LYS A C 1
ATOM 1329 O O . LYS A 1 163 ? -16.883 -5.356 16.082 1.00 98.19 163 LYS A O 1
ATOM 1334 N N . GLU A 1 164 ? -15.219 -3.881 15.785 1.00 98.12 164 GLU A N 1
ATOM 1335 C CA . GLU A 1 164 ? -16.088 -2.718 15.585 1.00 98.12 164 GLU A CA 1
ATOM 1336 C C . GLU A 1 164 ? -16.837 -2.778 14.246 1.00 98.12 164 GLU A C 1
ATOM 1338 O O . GLU A 1 164 ? -18.009 -2.411 14.170 1.00 98.12 164 GLU A O 1
ATOM 1343 N N . PHE A 1 165 ? -16.185 -3.297 13.207 1.00 97.75 165 PHE A N 1
ATOM 1344 C CA . PHE A 1 165 ? -16.700 -3.382 11.843 1.00 97.75 165 PHE A CA 1
ATOM 1345 C C . PHE A 1 165 ? -17.116 -4.806 11.446 1.00 97.75 165 PHE A C 1
ATOM 1347 O O . PHE A 1 165 ? -17.140 -5.135 10.263 1.00 97.75 165 PHE A O 1
ATOM 1354 N N . VAL A 1 166 ? -17.521 -5.641 12.411 1.00 95.88 166 VAL A N 1
ATOM 1355 C CA . VAL A 1 166 ? -17.932 -7.040 12.172 1.00 95.88 166 VAL A CA 1
ATOM 1356 C C . VAL A 1 166 ? -19.036 -7.170 11.112 1.00 95.88 166 VAL A C 1
ATOM 1358 O O . VAL A 1 166 ? -19.041 -8.107 10.321 1.00 95.88 166 VAL A O 1
ATOM 1361 N N . LYS A 1 167 ? -19.945 -6.189 11.035 1.00 97.06 167 LYS A N 1
ATOM 1362 C CA . LYS A 1 167 ? -21.042 -6.159 10.051 1.00 97.06 167 LYS A CA 1
ATOM 1363 C C . LYS A 1 167 ? -20.589 -5.856 8.617 1.00 97.06 167 LYS A C 1
ATOM 1365 O O . LYS A 1 167 ? -21.386 -6.020 7.706 1.00 97.06 167 LYS A O 1
ATOM 1370 N N . HIS A 1 168 ? -19.351 -5.400 8.435 1.00 97.19 168 HIS A N 1
ATOM 1371 C CA . HIS A 1 168 ? -18.757 -5.077 7.135 1.00 97.19 168 HIS A CA 1
ATOM 1372 C C . HIS A 1 168 ? -17.810 -6.171 6.629 1.00 97.19 168 HIS A C 1
ATOM 1374 O O . HIS A 1 168 ? -17.124 -5.958 5.629 1.00 97.19 168 HIS A O 1
ATOM 1380 N N . ASN A 1 169 ? -17.731 -7.311 7.333 1.00 97.31 169 ASN A N 1
ATOM 1381 C CA . ASN A 1 169 ? -16.861 -8.427 6.963 1.00 97.31 169 ASN A CA 1
ATOM 1382 C C . ASN A 1 169 ? -15.381 -8.006 6.835 1.00 97.31 169 ASN A C 1
ATOM 1384 O O . ASN A 1 169 ? -14.667 -8.420 5.921 1.00 97.31 169 ASN A O 1
ATOM 1388 N N . LEU A 1 170 ? -14.928 -7.130 7.742 1.00 98.62 170 LEU A N 1
ATOM 1389 C CA . LEU A 1 170 ? -13.535 -6.696 7.791 1.00 98.62 170 LEU A CA 1
ATOM 1390 C C . LEU A 1 170 ? -12.634 -7.884 8.148 1.00 98.62 170 LEU A C 1
ATOM 1392 O O . LEU A 1 170 ? -12.815 -8.502 9.192 1.00 98.62 170 LEU A O 1
ATOM 1396 N N . LYS A 1 171 ? -11.642 -8.159 7.301 1.00 98.31 171 LYS A N 1
ATOM 1397 C CA . LYS A 1 171 ? -10.670 -9.247 7.458 1.00 98.31 171 LYS A CA 1
ATOM 1398 C C . LYS A 1 171 ? -9.265 -8.816 7.033 1.00 98.31 171 LYS A C 1
ATOM 1400 O O . LYS A 1 171 ? -9.100 -7.824 6.318 1.00 98.31 171 LYS A O 1
ATOM 1405 N N . LYS A 1 172 ? -8.249 -9.558 7.484 1.00 98.31 172 LYS A N 1
ATOM 1406 C CA . LYS A 1 172 ? -6.884 -9.450 6.947 1.00 98.31 172 LYS A CA 1
ATOM 1407 C C . LYS A 1 172 ? -6.881 -9.854 5.472 1.00 98.31 172 LYS A C 1
ATOM 1409 O O . LYS A 1 172 ? -7.750 -10.604 5.023 1.00 98.31 172 LYS A O 1
ATOM 1414 N N . CYS A 1 173 ? -5.911 -9.338 4.733 1.00 98.50 173 CYS A N 1
ATOM 1415 C CA . CYS A 1 173 ? -5.761 -9.612 3.313 1.00 98.50 173 CYS A CA 1
ATOM 1416 C C . CYS A 1 173 ? -4.300 -9.585 2.880 1.00 98.50 173 CYS A C 1
ATOM 1418 O O . CYS A 1 173 ? -3.461 -8.946 3.522 1.00 98.50 173 CYS A O 1
ATOM 1420 N N . GLY A 1 174 ? -4.018 -10.253 1.767 1.00 98.38 174 GLY A N 1
ATOM 1421 C CA . GLY A 1 174 ? -2.688 -10.295 1.178 1.00 98.38 174 GLY A CA 1
ATOM 1422 C C . GLY A 1 174 ? -2.419 -9.192 0.160 1.00 98.38 174 GLY A C 1
ATOM 1423 O O . GLY A 1 174 ? -2.837 -8.038 0.292 1.00 98.38 174 GLY A O 1
ATOM 1424 N N . ILE A 1 175 ? -1.650 -9.538 -0.872 1.00 98.56 175 ILE A N 1
ATOM 1425 C CA . ILE A 1 175 ? -1.378 -8.641 -1.993 1.00 98.56 175 ILE A CA 1
ATOM 1426 C C . ILE A 1 175 ? -2.461 -8.748 -3.064 1.00 98.56 175 ILE A C 1
ATOM 1428 O O . ILE A 1 175 ? -2.771 -9.824 -3.564 1.00 98.56 175 ILE A O 1
ATOM 1432 N N . PHE A 1 176 ? -2.980 -7.596 -3.465 1.00 98.50 176 PHE A N 1
ATOM 1433 C CA . PHE A 1 176 ? -3.838 -7.434 -4.623 1.00 98.50 176 PHE A CA 1
ATOM 1434 C C . PHE A 1 176 ? -3.000 -6.998 -5.819 1.00 98.50 176 PHE A C 1
ATOM 1436 O O . PHE A 1 176 ? -2.202 -6.055 -5.734 1.00 98.50 176 PHE A O 1
ATOM 1443 N N . LEU A 1 177 ? -3.218 -7.678 -6.939 1.00 96.88 177 LEU A N 1
ATOM 1444 C CA . LEU A 1 177 ? -2.694 -7.317 -8.251 1.00 96.88 177 LEU A CA 1
ATOM 1445 C C . LEU A 1 177 ? -3.847 -6.804 -9.119 1.00 96.88 177 LEU A C 1
ATOM 1447 O O . LEU A 1 177 ? -4.998 -7.182 -8.908 1.00 96.88 177 LEU A O 1
ATOM 1451 N N . ASP A 1 178 ? -3.535 -5.964 -10.101 1.00 91.88 178 ASP A N 1
ATOM 1452 C CA . ASP A 1 178 ? -4.515 -5.451 -11.055 1.00 91.88 178 ASP A CA 1
ATOM 1453 C C . ASP A 1 178 ? -4.202 -5.999 -12.453 1.00 91.88 178 ASP A C 1
ATOM 1455 O O . ASP A 1 178 ? -3.070 -5.920 -12.929 1.00 91.88 178 ASP A O 1
ATOM 1459 N N . THR A 1 179 ? -5.204 -6.575 -13.113 1.00 91.88 179 THR A N 1
ATOM 1460 C CA . THR A 1 179 ? -5.082 -7.124 -14.471 1.00 91.88 179 THR A CA 1
ATOM 1461 C C . THR A 1 179 ? -4.820 -6.036 -15.514 1.00 91.88 179 THR A C 1
ATOM 1463 O O . THR A 1 179 ? -4.080 -6.262 -16.468 1.00 91.88 179 THR A O 1
ATOM 1466 N N . SER A 1 180 ? -5.384 -4.839 -15.335 1.00 92.38 180 SER A N 1
ATOM 1467 C CA . SER A 1 180 ? -5.161 -3.690 -16.218 1.00 92.38 180 SER A CA 1
ATOM 1468 C C . SER A 1 180 ? -3.805 -3.025 -15.980 1.00 92.38 180 SER A C 1
ATOM 1470 O O . SER A 1 180 ? -3.213 -2.484 -16.912 1.00 92.38 180 SER A O 1
ATOM 1472 N N . LEU A 1 181 ? -3.269 -3.151 -14.762 1.00 95.25 181 LEU A N 1
ATOM 1473 C CA . LEU A 1 181 ? -1.973 -2.615 -14.351 1.00 95.25 181 LEU A CA 1
ATOM 1474 C C . LEU A 1 181 ? -1.077 -3.721 -13.747 1.00 95.25 181 LEU A C 1
ATOM 1476 O O . LEU A 1 181 ? -0.755 -3.658 -12.559 1.00 95.25 181 LEU A O 1
ATOM 1480 N N . PRO A 1 182 ? -0.606 -4.720 -14.530 1.00 96.31 182 PRO A N 1
ATOM 1481 C CA . PRO A 1 182 ? 0.093 -5.899 -13.992 1.00 96.31 182 PRO A CA 1
ATOM 1482 C C . PRO A 1 182 ? 1.369 -5.604 -13.196 1.00 96.31 182 PRO A C 1
ATOM 1484 O O . PRO A 1 182 ? 1.826 -6.432 -12.402 1.00 96.31 182 PRO A O 1
ATOM 1487 N N . HIS A 1 183 ? 1.967 -4.436 -13.428 1.00 97.50 183 HIS A N 1
ATOM 1488 C CA . HIS A 1 183 ? 3.167 -3.960 -12.751 1.00 97.50 183 HIS A CA 1
ATOM 1489 C C . HIS A 1 183 ? 2.866 -3.096 -11.515 1.00 97.50 183 HIS A C 1
ATOM 1491 O O . HIS A 1 183 ? 3.797 -2.570 -10.910 1.00 97.50 183 HIS A O 1
ATOM 1497 N N . PHE A 1 184 ? 1.605 -2.979 -11.098 1.00 98.44 184 PHE A N 1
ATOM 1498 C CA . PHE A 1 184 ? 1.181 -2.344 -9.853 1.00 98.44 184 PHE A CA 1
ATOM 1499 C C . PHE A 1 184 ? 0.674 -3.383 -8.846 1.00 98.44 184 PHE A C 1
ATOM 1501 O O . PHE A 1 184 ? 0.212 -4.463 -9.213 1.00 98.44 184 PHE A O 1
ATOM 1508 N N . ALA A 1 185 ? 0.774 -3.056 -7.557 1.00 98.44 185 ALA A N 1
ATOM 1509 C CA . ALA A 1 185 ? 0.243 -3.883 -6.480 1.00 98.44 185 ALA A CA 1
ATOM 1510 C C . ALA A 1 185 ? -0.114 -3.069 -5.226 1.00 98.44 185 ALA A C 1
ATOM 1512 O O . ALA A 1 185 ? 0.493 -2.032 -4.928 1.00 98.44 185 ALA A O 1
ATOM 1513 N N . ALA A 1 186 ? -1.053 -3.582 -4.434 1.00 98.62 186 ALA A N 1
ATOM 1514 C CA . ALA A 1 186 ? -1.409 -3.032 -3.130 1.00 98.62 186 ALA A CA 1
ATOM 1515 C C . ALA A 1 186 ? -1.580 -4.137 -2.086 1.00 98.62 186 ALA A C 1
ATOM 1517 O O . ALA A 1 186 ? -2.086 -5.208 -2.387 1.00 98.62 186 ALA A O 1
ATOM 1518 N N . SER A 1 187 ? -1.201 -3.846 -0.847 1.00 98.56 187 SER A N 1
ATOM 1519 C CA . SER A 1 187 ? -1.511 -4.672 0.324 1.00 98.56 187 SER A CA 1
ATOM 1520 C C . SER A 1 187 ? -2.062 -3.730 1.385 1.00 98.56 187 SER A C 1
ATOM 1522 O O . SER A 1 187 ? -1.275 -3.011 1.999 1.00 98.56 187 SER A O 1
ATOM 1524 N N . PRO A 1 188 ? -3.389 -3.570 1.481 1.00 98.62 188 PRO A N 1
ATOM 1525 C CA . PRO A 1 188 ? -4.015 -2.933 2.633 1.00 98.62 188 PRO A CA 1
ATOM 1526 C C . PRO A 1 188 ? -3.763 -3.746 3.904 1.00 98.62 188 PRO A C 1
ATOM 1528 O O . PRO A 1 188 ? -3.557 -4.955 3.828 1.00 98.62 188 PRO A O 1
ATOM 1531 N N . ASP A 1 189 ? -3.850 -3.109 5.067 1.00 98.62 189 ASP A N 1
ATOM 1532 C CA . ASP A 1 189 ? -3.747 -3.810 6.357 1.00 98.62 189 ASP A CA 1
ATOM 1533 C C . ASP A 1 189 ? -5.043 -4.562 6.698 1.00 98.62 189 ASP A C 1
ATOM 1535 O O . ASP A 1 189 ? -5.077 -5.412 7.588 1.00 98.62 189 ASP A O 1
ATOM 1539 N N . GLY A 1 190 ? -6.125 -4.251 5.981 1.00 98.56 190 GLY A N 1
ATOM 1540 C CA . GLY A 1 190 ? -7.397 -4.950 6.044 1.00 98.56 190 GLY A CA 1
ATOM 1541 C C . GLY A 1 190 ? -8.302 -4.626 4.866 1.00 98.56 190 GLY A C 1
ATOM 1542 O O . GLY A 1 190 ? -8.188 -3.570 4.237 1.00 98.56 190 GLY A O 1
ATOM 1543 N N . ILE A 1 191 ? -9.249 -5.517 4.601 1.00 98.62 191 ILE A N 1
ATOM 1544 C CA . ILE A 1 191 ? -10.265 -5.335 3.571 1.00 98.62 191 ILE A CA 1
ATOM 1545 C C . ILE A 1 191 ? -11.643 -5.707 4.105 1.00 98.62 191 ILE A C 1
ATOM 1547 O O . ILE A 1 191 ? -11.808 -6.708 4.797 1.00 98.62 191 ILE A O 1
ATOM 1551 N N . ALA A 1 192 ? -12.622 -4.879 3.776 1.00 98.44 192 ALA A N 1
ATOM 1552 C CA . ALA A 1 192 ? -14.037 -5.104 4.014 1.00 98.44 192 ALA A CA 1
ATOM 1553 C C . ALA A 1 192 ? -14.775 -5.202 2.668 1.00 98.44 192 ALA A C 1
ATOM 1555 O O . ALA A 1 192 ? -14.183 -5.035 1.587 1.00 98.44 192 ALA A O 1
ATOM 1556 N N . ASP A 1 193 ? -16.080 -5.447 2.730 1.00 96.50 193 ASP A N 1
ATOM 1557 C CA . ASP A 1 193 ? -16.921 -5.495 1.533 1.00 96.50 193 ASP A CA 1
ATOM 1558 C C . ASP A 1 193 ? -16.898 -4.145 0.787 1.00 96.50 193 ASP A C 1
ATOM 1560 O O . ASP A 1 193 ? -16.734 -4.109 -0.432 1.00 96.50 193 ASP A O 1
ATOM 1564 N N . ASP A 1 194 ? -16.960 -3.022 1.515 1.00 96.56 194 ASP A N 1
ATOM 1565 C CA . ASP A 1 194 ? -17.116 -1.676 0.949 1.00 96.56 194 ASP A CA 1
ATOM 1566 C C . ASP A 1 194 ? -15.933 -0.715 1.183 1.00 96.56 194 ASP A C 1
ATOM 1568 O O . ASP A 1 194 ? -15.927 0.391 0.633 1.00 96.56 194 ASP A O 1
ATOM 1572 N N . PHE A 1 195 ? -14.914 -1.104 1.958 1.00 98.75 195 PHE A N 1
ATOM 1573 C CA . PHE A 1 195 ? -13.741 -0.260 2.228 1.00 98.75 195 PHE A CA 1
ATOM 1574 C C . PHE A 1 195 ? -12.439 -1.037 2.440 1.00 98.75 195 PHE A C 1
ATOM 1576 O O . PHE A 1 195 ? -12.439 -2.242 2.681 1.00 98.75 195 PHE A O 1
ATOM 1583 N N . VAL A 1 196 ? -11.315 -0.326 2.353 1.00 98.81 196 VAL A N 1
ATOM 1584 C CA . VAL A 1 196 ? -9.989 -0.825 2.763 1.00 98.81 196 VAL A CA 1
ATOM 1585 C C . VAL A 1 196 ? -9.546 -0.182 4.071 1.00 98.81 196 VAL A C 1
ATOM 1587 O O . VAL A 1 196 ? -9.975 0.924 4.398 1.00 98.81 196 VAL A O 1
ATOM 1590 N N . VAL A 1 197 ? -8.674 -0.855 4.813 1.00 98.88 197 VAL A N 1
ATOM 1591 C CA . VAL A 1 197 ? -8.076 -0.347 6.049 1.00 98.88 197 VAL A CA 1
ATOM 1592 C C . VAL A 1 197 ? -6.579 -0.141 5.855 1.00 98.88 197 VAL A C 1
ATOM 1594 O O . VAL A 1 197 ? -5.883 -1.022 5.355 1.00 98.88 197 VAL A O 1
ATOM 1597 N N . GLU A 1 198 ? -6.096 1.015 6.299 1.00 98.81 198 GLU A N 1
ATOM 1598 C CA . GLU A 1 198 ? -4.676 1.299 6.513 1.00 98.81 198 GLU A CA 1
ATOM 1599 C C . GLU A 1 198 ? -4.488 1.661 7.988 1.00 98.81 198 GLU A C 1
ATOM 1601 O O . GLU A 1 198 ? -5.214 2.492 8.537 1.00 98.81 198 GLU A O 1
ATOM 1606 N N . ILE A 1 199 ? -3.507 1.061 8.642 1.00 98.62 199 ILE A N 1
ATOM 1607 C CA . ILE A 1 199 ? -3.197 1.223 10.052 1.00 98.62 199 ILE A CA 1
ATOM 1608 C C . ILE A 1 199 ? -1.892 1.998 10.187 1.00 98.62 199 ILE A C 1
ATOM 1610 O O . ILE A 1 199 ? -0.867 1.692 9.583 1.00 98.62 199 ILE A O 1
ATOM 1614 N N . LYS A 1 200 ? -1.903 3.022 11.041 1.00 97.25 200 LYS A N 1
ATOM 1615 C CA . LYS A 1 200 ? -0.699 3.766 11.415 1.00 97.25 200 LYS A CA 1
ATOM 1616 C C . LYS A 1 200 ? -0.518 3.748 12.923 1.00 97.25 200 LYS A C 1
ATOM 1618 O O . LYS A 1 200 ? -1.398 4.151 13.681 1.00 97.25 200 LYS A O 1
ATOM 1623 N N . CYS A 1 201 ? 0.676 3.351 13.352 1.00 96.94 201 CYS A N 1
ATOM 1624 C CA . CYS A 1 201 ? 1.074 3.295 14.758 1.00 96.94 201 CYS A CA 1
ATOM 1625 C C . CYS A 1 201 ? 2.183 4.329 15.043 1.00 96.94 201 CYS A C 1
ATOM 1627 O O . CYS A 1 201 ? 3.344 3.952 15.214 1.00 96.94 201 CYS A O 1
ATOM 1629 N N . PRO A 1 202 ? 1.870 5.636 15.100 1.00 94.38 202 PRO A N 1
ATOM 1630 C CA . PRO A 1 202 ? 2.869 6.695 15.252 1.00 94.38 202 PRO A CA 1
ATOM 1631 C C . PRO A 1 202 ? 3.665 6.575 16.551 1.00 94.38 202 PRO A C 1
ATOM 1633 O O . PRO A 1 202 ? 3.106 6.308 17.610 1.00 94.38 202 PRO A O 1
ATOM 1636 N N . ALA A 1 203 ? 4.972 6.820 16.468 1.00 92.00 203 ALA A N 1
ATOM 1637 C CA . ALA A 1 203 ? 5.882 6.776 17.614 1.00 92.00 203 ALA A CA 1
ATOM 1638 C C . ALA A 1 203 ? 6.135 8.157 18.246 1.00 92.00 203 ALA A C 1
ATOM 1640 O O . ALA A 1 203 ? 6.719 8.244 19.321 1.00 92.00 203 ALA A O 1
ATOM 1641 N N . THR A 1 204 ? 5.740 9.247 17.578 1.00 93.38 204 THR A N 1
ATOM 1642 C CA . THR A 1 204 ? 6.006 10.618 18.043 1.00 93.38 204 THR A CA 1
ATOM 1643 C C . THR A 1 204 ? 4.762 11.494 17.945 1.00 93.38 204 THR A C 1
ATOM 1645 O O . THR A 1 204 ? 3.972 11.307 17.015 1.00 93.38 204 THR A O 1
ATOM 1648 N N . PRO A 1 205 ? 4.604 12.511 18.816 1.00 94.81 205 PRO A N 1
ATOM 1649 C CA . PRO A 1 205 ? 3.482 13.443 18.732 1.00 94.81 205 PRO A CA 1
ATOM 1650 C C . PRO A 1 205 ? 3.334 14.091 17.358 1.00 94.81 205 PRO A C 1
ATOM 1652 O O . PRO A 1 205 ? 2.226 14.183 16.843 1.00 94.81 205 PRO A O 1
ATOM 1655 N N . LYS A 1 206 ? 4.455 14.457 16.725 1.00 93.56 206 LYS A N 1
ATOM 1656 C CA . LYS A 1 206 ? 4.467 15.016 15.370 1.00 93.56 206 LYS A CA 1
ATOM 1657 C C . LYS A 1 206 ? 3.819 14.068 14.357 1.00 93.56 206 LYS A C 1
ATOM 1659 O O . LYS A 1 206 ? 2.892 14.467 13.666 1.00 93.56 206 LYS A O 1
ATOM 1664 N N . THR A 1 207 ? 4.273 12.813 14.302 1.00 90.75 207 THR A N 1
ATOM 1665 C CA . THR A 1 207 ? 3.711 11.828 13.359 1.00 90.75 207 THR A CA 1
ATOM 1666 C C . THR A 1 207 ? 2.268 11.466 13.689 1.00 90.75 207 THR A C 1
ATOM 1668 O O . THR A 1 207 ? 1.493 11.218 12.780 1.00 90.75 207 THR A O 1
ATOM 1671 N N . TYR A 1 208 ? 1.869 11.485 14.963 1.00 94.25 208 TYR A N 1
ATOM 1672 C CA . TYR A 1 208 ? 0.467 11.291 15.332 1.00 94.25 208 TYR A CA 1
ATOM 1673 C C . TYR A 1 208 ? -0.429 12.395 14.773 1.00 94.25 208 TYR A C 1
ATOM 1675 O O . TYR A 1 208 ? -1.441 12.080 14.156 1.00 94.25 208 TYR A O 1
ATOM 1683 N N . GLN A 1 209 ? -0.026 13.664 14.906 1.00 94.12 209 GLN A N 1
ATOM 1684 C CA . GLN A 1 209 ? -0.777 14.806 14.371 1.00 94.12 209 GLN A CA 1
ATOM 1685 C C . GLN A 1 209 ? -0.937 14.757 12.843 1.00 94.12 209 GLN A C 1
ATOM 1687 O O . GLN A 1 209 ? -1.999 15.123 12.339 1.00 94.12 209 GLN A O 1
ATOM 1692 N N . GLU A 1 210 ? 0.067 14.245 12.119 1.00 93.88 210 GLU A N 1
ATOM 1693 C CA . GLU A 1 210 ? 0.006 14.034 10.661 1.00 93.88 210 GLU A CA 1
ATOM 1694 C C . GLU A 1 210 ? -1.118 13.072 10.240 1.00 93.88 210 GLU A C 1
ATOM 1696 O O . GLU A 1 210 ? -1.555 13.127 9.099 1.00 93.88 210 GLU A O 1
ATOM 1701 N N . TYR A 1 211 ? -1.607 12.194 11.121 1.00 95.81 211 TYR A N 1
ATOM 1702 C CA . TYR A 1 211 ? -2.627 11.199 10.766 1.00 95.81 211 TYR A CA 1
ATOM 1703 C C . TYR A 1 211 ? -4.045 11.545 11.238 1.00 95.81 211 TYR A C 1
ATOM 1705 O O . TYR A 1 211 ? -4.979 10.812 10.922 1.00 95.81 211 TYR A O 1
ATOM 1713 N N . LEU A 1 212 ? -4.237 12.610 12.028 1.00 93.19 212 LEU A N 1
ATOM 1714 C CA . LEU A 1 212 ? -5.524 12.851 12.701 1.00 93.19 212 LEU A CA 1
ATOM 1715 C C . LEU A 1 212 ? -6.636 13.357 11.781 1.00 93.19 212 LEU A C 1
ATOM 1717 O O . LEU A 1 212 ? -7.811 13.188 12.123 1.00 93.19 212 LEU A O 1
ATOM 1721 N N . THR A 1 213 ? -6.275 13.985 10.663 1.00 94.44 213 THR A N 1
ATOM 1722 C CA . THR A 1 213 ? -7.209 14.534 9.676 1.00 94.44 213 THR A CA 1
ATOM 1723 C C . THR A 1 213 ? -6.639 14.392 8.265 1.00 94.44 213 THR A C 1
ATOM 1725 O O . THR A 1 213 ? -5.437 14.174 8.098 1.00 94.44 213 THR A O 1
ATOM 1728 N N . ILE A 1 214 ? -7.493 14.515 7.246 1.00 94.31 214 ILE A N 1
ATOM 1729 C CA . ILE A 1 214 ? -7.074 14.435 5.839 1.00 94.31 214 ILE A CA 1
ATOM 1730 C C . ILE A 1 214 ? -6.170 15.621 5.483 1.00 94.31 214 ILE A C 1
ATOM 1732 O O . ILE A 1 214 ? -5.182 15.450 4.779 1.00 94.31 214 ILE A O 1
ATOM 1736 N N . GLU A 1 215 ? -6.464 16.808 6.013 1.00 95.00 215 GLU A N 1
ATOM 1737 C CA . GLU A 1 215 ? -5.725 18.046 5.739 1.00 95.00 215 GLU A CA 1
ATOM 1738 C C . GLU A 1 215 ? -4.276 17.978 6.238 1.00 95.00 215 GLU A C 1
ATOM 1740 O O . GLU A 1 215 ? -3.376 18.551 5.627 1.00 95.00 215 GLU A O 1
ATOM 1745 N N . ASN A 1 216 ? -4.040 17.246 7.330 1.00 94.56 216 ASN A N 1
ATOM 1746 C CA . ASN A 1 216 ? -2.705 17.034 7.886 1.00 94.56 216 ASN A CA 1
ATOM 1747 C C . ASN A 1 216 ? -1.970 15.848 7.243 1.00 94.56 216 ASN A C 1
ATOM 1749 O O . ASN A 1 216 ? -0.755 15.699 7.436 1.00 94.56 216 ASN A O 1
ATOM 1753 N N . LEU A 1 217 ? -2.688 14.995 6.503 1.00 96.25 217 LEU A N 1
ATOM 1754 C CA . LEU A 1 217 ? -2.152 13.748 5.987 1.00 96.25 217 LEU A CA 1
ATOM 1755 C C . LEU A 1 217 ? -1.106 14.018 4.913 1.00 96.25 217 LEU A C 1
ATOM 1757 O O . LEU A 1 217 ? -1.380 14.565 3.847 1.00 96.25 217 LEU A O 1
ATOM 1761 N N . GLN A 1 218 ? 0.124 13.582 5.183 1.00 96.31 218 GLN A N 1
ATOM 1762 C CA . GLN A 1 218 ? 1.213 13.737 4.226 1.00 96.31 218 GLN A CA 1
ATOM 1763 C C . GLN A 1 218 ? 0.855 13.060 2.888 1.00 96.31 218 GLN A C 1
ATOM 1765 O O . GLN A 1 218 ? 0.407 11.906 2.895 1.00 96.31 218 GLN A O 1
ATOM 1770 N N . PRO A 1 219 ? 1.148 13.692 1.733 1.00 97.12 219 PRO A N 1
ATOM 1771 C CA . PRO A 1 219 ? 0.743 13.186 0.418 1.00 97.12 219 PRO A CA 1
ATOM 1772 C C . PRO A 1 219 ? 1.173 11.746 0.115 1.00 97.12 219 PRO A C 1
ATOM 1774 O O . PRO A 1 219 ? 0.487 11.031 -0.608 1.00 97.12 219 PRO A O 1
ATOM 1777 N N . LYS A 1 220 ? 2.285 11.280 0.701 1.00 97.19 220 LYS A N 1
ATOM 1778 C CA . LYS A 1 220 ? 2.743 9.891 0.554 1.00 97.19 220 LYS A CA 1
ATOM 1779 C C . LYS A 1 220 ? 1.762 8.858 1.118 1.00 97.19 220 LYS A C 1
ATOM 1781 O O . LYS A 1 220 ? 1.632 7.788 0.537 1.00 97.19 220 LYS A O 1
ATOM 1786 N N . TYR A 1 221 ? 1.083 9.173 2.221 1.00 97.75 221 TYR A N 1
ATOM 1787 C CA . TYR A 1 221 ? 0.101 8.278 2.832 1.00 97.75 221 TYR A CA 1
ATOM 1788 C C . TYR A 1 221 ? -1.236 8.374 2.108 1.00 97.75 221 TYR A C 1
ATOM 1790 O O . TYR A 1 221 ? -1.852 7.349 1.846 1.00 97.75 221 TYR A O 1
ATOM 1798 N N . TYR A 1 222 ? -1.637 9.582 1.705 1.00 98.50 222 TYR A N 1
ATOM 1799 C CA . TYR A 1 222 ? -2.827 9.760 0.878 1.00 98.50 222 TYR A CA 1
ATOM 1800 C C . TYR A 1 222 ? -2.692 9.000 -0.453 1.00 98.50 222 TYR A C 1
ATOM 1802 O O . TYR A 1 222 ? -3.552 8.193 -0.782 1.00 98.50 222 TYR A O 1
ATOM 1810 N N . GLY A 1 223 ? -1.559 9.126 -1.155 1.00 98.69 223 GLY A N 1
ATOM 1811 C CA . GLY A 1 223 ? -1.256 8.343 -2.360 1.00 98.69 223 GLY A CA 1
ATOM 1812 C C . GLY A 1 223 ? -1.270 6.833 -2.154 1.00 98.69 223 GLY A C 1
ATOM 1813 O O . GLY A 1 223 ? -1.821 6.117 -2.988 1.00 98.69 223 GLY A O 1
ATOM 1814 N N . GLN A 1 224 ? -0.721 6.347 -1.038 1.00 98.81 224 GLN A N 1
ATOM 1815 C CA . GLN A 1 224 ? -0.787 4.929 -0.683 1.00 98.81 224 GLN A CA 1
ATOM 1816 C C . GLN A 1 224 ? -2.239 4.444 -0.569 1.00 98.81 224 GLN A C 1
ATOM 1818 O O . GLN A 1 224 ? -2.607 3.465 -1.218 1.00 98.81 224 GLN A O 1
ATOM 1823 N N . ILE A 1 225 ? -3.059 5.151 0.211 1.00 98.88 225 ILE A N 1
ATOM 1824 C CA . ILE A 1 225 ? -4.452 4.778 0.484 1.00 98.88 225 ILE A CA 1
ATOM 1825 C C . ILE A 1 225 ? -5.310 4.873 -0.787 1.00 98.88 225 ILE A C 1
ATOM 1827 O O . ILE A 1 225 ? -6.116 3.987 -1.068 1.00 98.88 225 ILE A O 1
ATOM 1831 N N . GLN A 1 226 ? -5.084 5.899 -1.610 1.00 98.88 226 GLN A N 1
ATOM 1832 C CA . GLN A 1 226 ? -5.764 6.061 -2.895 1.00 98.88 226 GLN A CA 1
ATOM 1833 C C . GLN A 1 226 ? -5.447 4.915 -3.867 1.00 98.88 226 GLN A C 1
ATOM 1835 O O . GLN A 1 226 ? -6.362 4.367 -4.483 1.00 98.88 226 GLN A O 1
ATOM 1840 N N . LEU A 1 227 ? -4.183 4.475 -3.964 1.00 98.88 227 LEU A N 1
ATOM 1841 C CA . LEU A 1 227 ? -3.845 3.322 -4.806 1.00 98.88 227 LEU A CA 1
ATOM 1842 C C . LEU A 1 227 ? -4.425 2.010 -4.254 1.00 98.88 227 LEU A C 1
ATOM 1844 O O . LEU A 1 227 ? -4.889 1.179 -5.033 1.00 98.88 227 LEU A O 1
ATOM 1848 N N . GLN A 1 228 ? -4.435 1.818 -2.929 1.00 98.88 228 GLN A N 1
ATOM 1849 C CA . GLN A 1 228 ? -5.089 0.660 -2.306 1.00 98.88 228 GLN A CA 1
ATOM 1850 C C . GLN A 1 228 ? -6.570 0.587 -2.696 1.00 98.88 228 GLN A C 1
ATOM 1852 O O . GLN A 1 228 ? -7.023 -0.465 -3.146 1.00 98.88 228 GLN A O 1
ATOM 1857 N N . MET A 1 229 ? -7.307 1.699 -2.606 1.00 98.81 229 MET A N 1
ATOM 1858 C CA . MET A 1 229 ? -8.700 1.780 -3.063 1.00 98.81 229 MET A CA 1
ATOM 1859 C C . MET A 1 229 ? -8.842 1.491 -4.565 1.00 98.81 229 MET A C 1
ATOM 1861 O O . MET A 1 229 ? -9.705 0.704 -4.954 1.00 98.81 229 MET A O 1
ATOM 1865 N N . HIS A 1 230 ? -7.965 2.056 -5.402 1.00 98.69 230 HIS A N 1
ATOM 1866 C CA . HIS A 1 230 ? -7.991 1.862 -6.855 1.00 98.69 230 HIS A CA 1
ATOM 1867 C C . HIS A 1 230 ? -7.820 0.393 -7.269 1.00 98.69 230 HIS A C 1
ATOM 1869 O O . HIS A 1 230 ? -8.592 -0.122 -8.081 1.00 98.69 230 HIS A O 1
ATOM 1875 N N . ILE A 1 231 ? -6.817 -0.294 -6.713 1.00 98.31 231 ILE A N 1
ATOM 1876 C CA . ILE A 1 231 ? -6.502 -1.689 -7.060 1.00 98.31 231 ILE A CA 1
ATOM 1877 C C . ILE A 1 231 ? -7.577 -2.631 -6.519 1.00 98.31 231 ILE A C 1
ATOM 1879 O O . ILE A 1 231 ? -8.045 -3.519 -7.225 1.00 98.31 231 ILE A O 1
ATOM 1883 N N . THR A 1 232 ? -8.028 -2.404 -5.286 1.00 98.19 232 THR A N 1
ATOM 1884 C CA . THR A 1 232 ? -9.059 -3.243 -4.660 1.00 98.19 232 THR A CA 1
ATOM 1885 C C . THR A 1 232 ? -10.476 -2.908 -5.126 1.00 98.19 232 THR A C 1
ATOM 1887 O O . THR A 1 232 ? -11.411 -3.600 -4.743 1.00 98.19 232 THR A O 1
ATOM 1890 N N . LYS A 1 233 ? -10.679 -1.873 -5.948 1.00 97.81 233 LYS A N 1
ATOM 1891 C CA . LYS A 1 233 ? -12.003 -1.421 -6.420 1.00 97.81 233 LYS A CA 1
ATOM 1892 C C . LYS A 1 233 ? -12.950 -0.990 -5.286 1.00 97.81 233 LYS A C 1
ATOM 1894 O O . LYS A 1 233 ? -14.165 -1.118 -5.406 1.00 97.81 233 LYS A O 1
ATOM 1899 N N . ARG A 1 234 ? -12.406 -0.446 -4.191 1.00 98.19 234 ARG A N 1
ATOM 1900 C CA . ARG A 1 234 ? -13.182 0.167 -3.094 1.00 98.19 234 ARG A CA 1
ATOM 1901 C C . ARG A 1 234 ? -13.256 1.680 -3.283 1.00 98.19 234 ARG A C 1
ATOM 1903 O O . ARG A 1 234 ? -12.385 2.276 -3.909 1.00 98.19 234 ARG A O 1
ATOM 1910 N N . LYS A 1 235 ? -14.310 2.306 -2.755 1.00 98.38 235 LYS A N 1
ATOM 1911 C CA . LYS A 1 235 ? -14.560 3.752 -2.923 1.00 98.38 235 LYS A CA 1
ATOM 1912 C C . LYS A 1 235 ? -14.319 4.588 -1.670 1.00 98.38 235 LYS A C 1
ATOM 1914 O O . LYS A 1 235 ? -14.402 5.809 -1.738 1.00 98.38 235 LYS A O 1
ATOM 1919 N N . LYS A 1 236 ? -13.987 3.943 -0.556 1.00 98.44 236 LYS A N 1
ATOM 1920 C CA . LYS A 1 236 ? -13.565 4.604 0.675 1.00 98.44 236 LYS A CA 1
ATOM 1921 C C . LYS A 1 236 ? -12.540 3.752 1.415 1.00 98.44 236 LYS A C 1
ATOM 1923 O O . LYS A 1 236 ? -12.452 2.537 1.214 1.00 98.44 236 LYS A O 1
ATOM 1928 N N . ALA A 1 237 ? -11.790 4.400 2.287 1.00 98.88 237 ALA A N 1
ATOM 1929 C CA . ALA A 1 237 ? -10.813 3.782 3.158 1.00 98.88 237 ALA A CA 1
ATOM 1930 C C . ALA A 1 237 ? -10.981 4.278 4.590 1.00 98.88 237 ALA A C 1
ATOM 1932 O O . ALA A 1 237 ? -11.366 5.425 4.831 1.00 98.88 237 ALA A O 1
ATOM 1933 N N . LEU A 1 238 ? -10.640 3.414 5.537 1.00 98.81 238 LEU A N 1
ATOM 1934 C CA . LEU A 1 238 ? -10.505 3.755 6.938 1.00 98.81 238 LEU A CA 1
ATOM 1935 C C . LEU A 1 238 ? -9.021 3.790 7.307 1.00 98.81 238 LEU A C 1
ATOM 1937 O O . LEU A 1 238 ? -8.354 2.758 7.348 1.00 98.81 238 LEU A O 1
ATOM 1941 N N . LEU A 1 239 ? -8.523 4.976 7.640 1.00 98.81 239 LEU A N 1
ATOM 1942 C CA . LEU A 1 239 ? -7.231 5.143 8.289 1.00 98.81 239 LEU A CA 1
ATOM 1943 C C . LEU A 1 239 ? -7.407 4.960 9.806 1.00 98.81 239 LEU A C 1
ATOM 1945 O O . LEU A 1 239 ? -7.995 5.802 10.492 1.00 98.81 239 LEU A O 1
ATOM 1949 N N . GLY A 1 240 ? -6.913 3.834 10.320 1.00 98.50 240 GLY A N 1
ATOM 1950 C CA . GLY A 1 240 ? -6.881 3.489 11.738 1.00 98.50 240 GLY A CA 1
ATOM 1951 C C . GLY A 1 240 ? -5.583 3.952 12.391 1.00 98.50 240 GLY A C 1
ATOM 1952 O O . GLY A 1 240 ? -4.520 3.383 12.165 1.00 98.50 240 GLY A O 1
ATOM 1953 N N . VAL A 1 241 ? -5.653 4.974 13.236 1.00 98.38 241 VAL A N 1
ATOM 1954 C CA . VAL A 1 241 ? -4.480 5.563 13.889 1.00 98.38 241 VAL A CA 1
ATOM 1955 C C . VAL A 1 241 ? -4.446 5.143 15.349 1.00 98.38 241 VAL A C 1
ATOM 1957 O O . VAL A 1 241 ? -5.317 5.523 16.136 1.00 98.38 241 VAL A O 1
ATOM 1960 N N . ALA A 1 242 ? -3.432 4.370 15.727 1.00 98.25 242 ALA A N 1
ATOM 1961 C CA . ALA A 1 242 ? -3.204 4.028 17.123 1.00 98.25 242 ALA A CA 1
ATOM 1962 C C . ALA A 1 242 ? -2.879 5.295 17.923 1.00 98.25 242 ALA A C 1
ATOM 1964 O O . ALA A 1 242 ? -2.055 6.111 17.503 1.00 98.25 242 ALA A O 1
ATOM 1965 N N . ASP A 1 243 ? -3.491 5.438 19.096 1.00 96.81 243 ASP A N 1
ATOM 1966 C CA . ASP A 1 243 ? -3.110 6.468 20.059 1.00 96.81 243 ASP A CA 1
ATOM 1967 C C . ASP A 1 243 ? -1.605 6.383 20.400 1.00 96.81 243 ASP A C 1
ATOM 1969 O O . ASP A 1 243 ? -0.992 5.307 20.383 1.00 96.81 243 ASP A O 1
ATOM 1973 N N . LEU A 1 244 ? -0.986 7.521 20.731 1.00 94.38 244 LEU A N 1
ATOM 1974 C CA . LEU A 1 244 ? 0.432 7.556 21.119 1.00 94.38 244 LEU A CA 1
ATOM 1975 C C . LEU A 1 244 ? 0.735 6.643 22.308 1.00 94.38 244 LEU A C 1
ATOM 1977 O O . LEU A 1 244 ? 1.804 6.048 22.359 1.00 94.38 244 LEU A O 1
ATOM 1981 N N . ASN A 1 245 ? -0.223 6.508 23.228 1.00 94.94 245 ASN A N 1
ATOM 1982 C CA . ASN A 1 245 ? -0.146 5.630 24.388 1.00 94.94 245 ASN A CA 1
ATOM 1983 C C . ASN A 1 245 ? -1.064 4.411 24.220 1.00 94.94 245 ASN A C 1
ATOM 1985 O O . ASN A 1 245 ? -1.653 3.944 25.201 1.00 94.94 245 ASN A O 1
ATOM 1989 N N . PHE A 1 246 ? -1.238 3.915 22.988 1.00 97.12 246 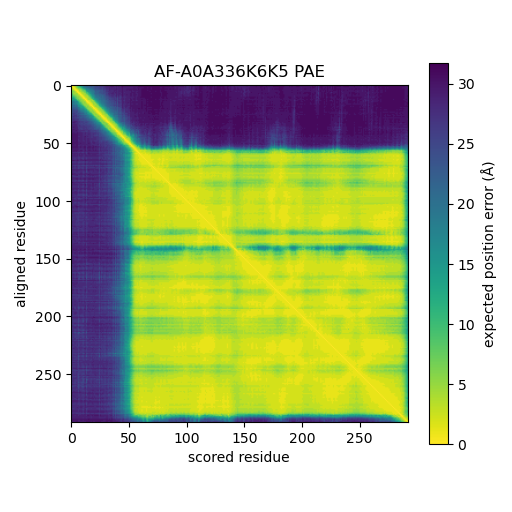PHE A N 1
ATOM 1990 C CA . PHE A 1 246 ? -2.134 2.804 22.650 1.00 97.12 246 PHE A CA 1
ATOM 1991 C C . PHE A 1 246 ? -1.966 1.589 23.569 1.00 97.12 246 PHE A C 1
ATOM 1993 O O . PHE A 1 246 ? -2.944 0.947 23.939 1.00 97.12 246 PHE A O 1
ATOM 2000 N N . GLU A 1 247 ? -0.746 1.292 24.001 1.00 94.19 247 GLU A N 1
ATOM 2001 C CA . GLU A 1 247 ? -0.404 0.217 24.925 1.00 94.19 247 GLU A CA 1
ATOM 2002 C C . GLU A 1 247 ? -1.249 0.284 26.207 1.00 94.19 247 GLU A C 1
ATOM 2004 O O . GLU A 1 247 ? -1.686 -0.761 26.695 1.00 94.19 247 GLU A O 1
ATOM 2009 N N . ARG A 1 248 ? -1.561 1.499 26.674 1.00 96.44 248 ARG A N 1
ATOM 2010 C CA . ARG A 1 248 ? -2.426 1.782 27.827 1.00 96.44 248 ARG A CA 1
ATOM 2011 C C . ARG A 1 248 ? -3.865 2.084 27.424 1.00 96.44 248 ARG A C 1
ATOM 2013 O O . ARG A 1 248 ? -4.789 1.571 28.043 1.00 96.44 248 ARG A O 1
ATOM 2020 N N . THR A 1 249 ? -4.065 2.944 26.427 1.00 97.12 249 THR A N 1
ATOM 2021 C CA . THR A 1 249 ? -5.388 3.507 26.118 1.00 97.12 249 THR A CA 1
ATOM 2022 C C . THR A 1 249 ? -6.250 2.576 25.278 1.00 97.12 249 THR A C 1
ATOM 2024 O O . THR A 1 249 ? -7.473 2.668 25.349 1.00 97.12 249 THR A O 1
ATOM 2027 N N . LYS A 1 250 ? -5.625 1.715 24.461 1.00 97.31 250 L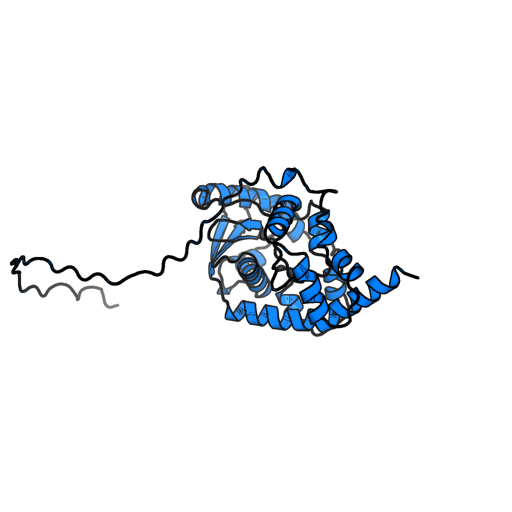YS A N 1
ATOM 2028 C CA . LYS A 1 250 ? -6.270 0.888 23.426 1.00 97.31 250 LYS A CA 1
ATOM 2029 C C . LYS A 1 250 ? -7.158 1.694 22.467 1.00 97.31 250 LYS A C 1
ATOM 2031 O O . LYS A 1 250 ? -8.032 1.136 21.812 1.00 97.31 250 LYS A O 1
ATOM 2036 N N . LYS A 1 251 ? -6.959 3.013 22.377 1.00 98.06 251 LYS A N 1
ATOM 2037 C CA . LYS A 1 251 ? -7.776 3.895 21.539 1.00 98.06 251 LYS A CA 1
ATOM 2038 C C . LYS A 1 251 ? -7.249 3.908 20.111 1.00 98.06 251 LYS A C 1
ATOM 2040 O O . LYS A 1 251 ? -6.053 4.072 19.884 1.00 98.06 251 LYS A O 1
ATOM 2045 N N . VAL A 1 252 ? -8.169 3.792 19.159 1.00 98.44 252 VAL A N 1
ATOM 2046 C CA . VAL A 1 252 ? -7.890 3.916 17.727 1.00 98.44 252 VAL A CA 1
ATOM 2047 C C . VAL A 1 252 ? -8.707 5.084 17.191 1.00 98.44 252 VAL A C 1
ATOM 2049 O O . VAL A 1 252 ? -9.940 5.077 17.261 1.00 98.44 252 VAL A O 1
ATOM 2052 N N . LYS A 1 253 ? -8.030 6.112 16.680 1.00 98.00 253 LYS A N 1
ATOM 2053 C CA . LYS A 1 253 ? -8.675 7.185 15.927 1.00 98.00 253 LYS A CA 1
ATOM 2054 C C . LYS A 1 253 ? -8.983 6.658 14.527 1.00 98.00 253 LYS A C 1
ATOM 2056 O O . LYS A 1 253 ? -8.147 6.029 13.894 1.00 98.00 253 LYS A O 1
ATOM 2061 N N . LYS A 1 254 ? -10.200 6.913 14.068 1.00 98.31 254 LYS A N 1
ATOM 2062 C CA . LYS A 1 254 ? -10.730 6.471 12.778 1.00 98.31 254 LYS A CA 1
ATOM 2063 C C . LYS A 1 254 ? -10.894 7.698 11.888 1.00 98.31 254 LYS A C 1
ATOM 2065 O O . LYS A 1 254 ? -11.588 8.636 12.288 1.00 98.31 254 LYS A O 1
ATOM 2070 N N . VAL A 1 255 ? -10.218 7.716 10.744 1.00 98.50 255 VAL A N 1
ATOM 2071 C CA . VAL A 1 255 ? -10.302 8.787 9.743 1.00 98.50 255 VAL A CA 1
ATOM 2072 C C . VAL A 1 255 ? -10.776 8.165 8.437 1.00 98.50 255 VAL A C 1
ATOM 2074 O O . VAL A 1 255 ? -10.111 7.290 7.892 1.00 98.50 255 VAL A O 1
ATOM 2077 N N . TRP A 1 256 ? -11.944 8.585 7.963 1.00 98.56 256 TRP A N 1
ATOM 2078 C CA . TRP A 1 256 ? -12.500 8.118 6.696 1.00 98.56 256 TRP A CA 1
ATOM 2079 C C . TRP A 1 256 ? -11.955 8.950 5.546 1.00 98.56 256 TRP A C 1
ATOM 2081 O O . TRP A 1 256 ? -11.836 10.165 5.678 1.00 98.56 256 TRP A O 1
ATOM 2091 N N . ILE A 1 257 ? -11.610 8.286 4.449 1.00 98.75 257 ILE A N 1
ATOM 2092 C CA . ILE A 1 257 ? -11.029 8.901 3.259 1.00 98.75 257 ILE A CA 1
ATOM 2093 C C . ILE A 1 257 ? -11.794 8.393 2.043 1.00 98.75 257 ILE A C 1
ATOM 2095 O O . ILE A 1 257 ? -11.879 7.183 1.835 1.00 98.75 257 ILE A O 1
ATOM 2099 N N . ASP A 1 258 ? -12.319 9.311 1.239 1.00 98.62 258 ASP A N 1
ATOM 2100 C CA . ASP A 1 258 ? -13.018 8.979 -0.000 1.00 98.62 258 ASP A CA 1
ATOM 2101 C C . ASP A 1 258 ? -12.042 8.786 -1.162 1.00 98.62 258 ASP A C 1
ATOM 2103 O O . ASP A 1 258 ? -10.959 9.381 -1.212 1.00 98.62 258 ASP A O 1
ATOM 2107 N N . TYR A 1 259 ? -12.432 7.938 -2.108 1.00 98.81 259 TYR A N 1
ATOM 2108 C CA . TYR A 1 259 ? -11.684 7.706 -3.335 1.00 98.81 259 TYR A CA 1
ATOM 2109 C C . TYR A 1 259 ? -11.664 8.954 -4.225 1.00 98.81 259 TYR A C 1
ATOM 2111 O O . TYR A 1 259 ? -12.710 9.458 -4.631 1.00 98.81 259 TYR A O 1
ATOM 2119 N N . ASP A 1 260 ? -10.462 9.410 -4.568 1.00 98.62 260 ASP A N 1
ATOM 2120 C CA . ASP A 1 260 ? -10.209 10.513 -5.490 1.00 98.62 260 ASP A CA 1
ATOM 2121 C C . ASP A 1 260 ? -9.589 9.955 -6.776 1.00 98.62 260 ASP A C 1
ATOM 2123 O O . ASP A 1 260 ? -8.378 9.733 -6.889 1.00 98.62 260 ASP A O 1
ATOM 2127 N N . ASP A 1 261 ? -10.465 9.714 -7.751 1.00 98.38 261 ASP A N 1
ATOM 2128 C CA . ASP A 1 261 ? -10.115 9.127 -9.041 1.00 98.38 261 ASP A CA 1
ATOM 2129 C C . ASP A 1 261 ? -9.102 9.969 -9.819 1.00 98.38 261 ASP A C 1
ATOM 2131 O O . ASP A 1 261 ? -8.141 9.447 -10.388 1.00 98.38 261 ASP A O 1
ATOM 2135 N N . LYS A 1 262 ? -9.279 11.293 -9.801 1.00 98.50 262 LYS A N 1
ATOM 2136 C CA . LYS A 1 262 ? -8.408 12.218 -10.524 1.00 98.50 262 LYS A CA 1
ATOM 2137 C C . LYS A 1 262 ? -7.018 12.223 -9.905 1.00 98.50 262 LYS A C 1
ATOM 2139 O O . LYS A 1 262 ? -6.017 12.178 -10.620 1.00 98.50 262 LYS A O 1
ATOM 2144 N N . TYR A 1 263 ? -6.946 12.272 -8.578 1.00 98.44 263 TYR A N 1
ATOM 2145 C CA . TYR A 1 263 ? -5.678 12.254 -7.866 1.00 98.44 263 TYR A CA 1
ATOM 2146 C C . TYR A 1 263 ? -4.906 10.955 -8.114 1.00 98.44 263 TYR A C 1
ATOM 2148 O O . TYR A 1 263 ? -3.723 11.004 -8.466 1.00 98.44 263 TYR A O 1
ATOM 2156 N N . VAL A 1 264 ? -5.556 9.795 -7.958 1.00 98.56 264 VAL A N 1
ATOM 2157 C CA . VAL A 1 264 ? -4.869 8.508 -8.123 1.00 98.56 264 VAL A CA 1
ATOM 2158 C C . VAL A 1 264 ? -4.471 8.255 -9.574 1.00 98.56 264 VAL A C 1
ATOM 2160 O O . VAL A 1 264 ? -3.369 7.764 -9.807 1.00 98.56 264 VAL A O 1
ATOM 2163 N N . SER A 1 265 ? -5.293 8.663 -10.544 1.00 98.50 265 SER A N 1
ATOM 2164 C CA . SER A 1 265 ? -4.979 8.517 -11.970 1.00 98.50 265 SER A CA 1
ATOM 2165 C C . SER A 1 265 ? -3.713 9.286 -12.350 1.00 98.50 265 SER A C 1
ATOM 2167 O O . SER A 1 265 ? -2.825 8.719 -12.981 1.00 98.50 265 SER A O 1
ATOM 2169 N N . ASN A 1 266 ? -3.548 10.522 -11.862 1.00 98.50 266 ASN A N 1
ATOM 2170 C CA . ASN A 1 266 ? -2.327 11.309 -12.089 1.00 98.50 266 ASN A CA 1
ATOM 2171 C C . ASN A 1 266 ? -1.074 10.644 -11.485 1.00 98.50 266 ASN A C 1
ATOM 2173 O O . ASN A 1 266 ? 0.020 10.696 -12.059 1.00 98.50 266 ASN A O 1
ATOM 2177 N N . LEU A 1 267 ? -1.213 10.027 -10.303 1.00 98.38 267 LEU A N 1
ATOM 2178 C CA . LEU A 1 267 ? -0.121 9.279 -9.678 1.00 98.38 267 LEU A CA 1
ATOM 2179 C C . LEU A 1 267 ? 0.239 8.027 -10.479 1.00 98.38 267 LEU A C 1
ATOM 2181 O O . LEU A 1 267 ? 1.429 7.759 -10.656 1.00 98.38 267 LEU A O 1
ATOM 2185 N N . ILE A 1 268 ? -0.766 7.279 -10.941 1.00 98.69 268 ILE A N 1
ATOM 2186 C CA . ILE A 1 268 ? -0.595 6.074 -11.758 1.00 98.69 268 ILE A CA 1
ATOM 2187 C C . ILE A 1 268 ? 0.098 6.430 -13.070 1.00 98.69 268 ILE A C 1
ATOM 2189 O O . ILE A 1 268 ? 1.097 5.798 -13.391 1.00 98.69 268 ILE A O 1
ATOM 2193 N N . GLU A 1 269 ? -0.353 7.466 -13.779 1.00 98.50 269 GLU A N 1
ATOM 2194 C CA . GLU A 1 269 ? 0.252 7.913 -15.039 1.00 98.50 269 GLU A CA 1
ATOM 2195 C C . GLU A 1 269 ? 1.739 8.246 -14.858 1.00 98.50 269 GLU A C 1
ATOM 2197 O O . GLU A 1 269 ? 2.605 7.706 -15.549 1.00 98.50 269 GLU A O 1
ATOM 2202 N N . SER A 1 270 ? 2.057 9.066 -13.855 1.00 98.38 270 SER A N 1
ATOM 2203 C CA . SER A 1 270 ? 3.442 9.456 -13.574 1.00 98.38 270 SER A CA 1
ATOM 2204 C C . SER A 1 270 ? 4.310 8.255 -13.171 1.00 98.38 270 SER A C 1
ATOM 2206 O O . SER A 1 270 ? 5.471 8.149 -13.571 1.00 98.38 270 SER A O 1
ATOM 2208 N N . ALA A 1 271 ? 3.760 7.334 -12.374 1.00 98.44 271 ALA A N 1
ATOM 2209 C CA . ALA A 1 271 ? 4.474 6.138 -11.945 1.00 98.44 271 ALA A CA 1
ATOM 2210 C C . ALA A 1 271 ? 4.653 5.109 -13.070 1.00 98.44 271 ALA A C 1
ATOM 2212 O O . ALA A 1 271 ? 5.688 4.446 -13.109 1.00 98.44 271 ALA A O 1
ATOM 2213 N N . ASN A 1 272 ? 3.692 5.008 -13.990 1.00 98.06 272 ASN A N 1
ATOM 2214 C CA . ASN A 1 272 ? 3.770 4.180 -15.188 1.00 98.06 272 ASN A CA 1
ATOM 2215 C C . ASN A 1 272 ? 4.911 4.664 -16.091 1.00 98.06 272 ASN A C 1
ATOM 2217 O O . ASN A 1 272 ? 5.794 3.881 -16.434 1.00 98.06 272 ASN A O 1
ATOM 2221 N N . THR A 1 273 ? 4.981 5.973 -16.359 1.00 98.19 273 THR A N 1
ATOM 2222 C CA . THR A 1 273 ? 6.097 6.584 -17.102 1.00 98.19 273 THR A CA 1
ATOM 2223 C C . THR A 1 273 ? 7.443 6.265 -16.452 1.00 98.19 273 THR A C 1
ATOM 2225 O O . THR A 1 273 ? 8.359 5.782 -17.117 1.00 98.19 273 THR A O 1
ATOM 2228 N N . PHE A 1 274 ? 7.562 6.442 -15.130 1.00 98.38 274 PHE A N 1
ATOM 2229 C CA . PHE A 1 274 ? 8.786 6.075 -14.417 1.00 98.38 274 PHE A CA 1
ATOM 2230 C C . PHE A 1 274 ? 9.130 4.587 -14.575 1.00 98.38 274 PHE A C 1
ATOM 2232 O O . PHE A 1 274 ? 10.290 4.234 -14.797 1.00 98.38 274 PHE A O 1
ATOM 2239 N N . TRP A 1 275 ? 8.141 3.702 -14.451 1.00 98.19 275 TRP A N 1
ATOM 2240 C CA . TRP A 1 275 ? 8.353 2.261 -14.537 1.00 98.19 275 TRP A CA 1
ATOM 2241 C C . TRP A 1 275 ? 8.854 1.839 -15.921 1.00 98.19 275 TRP A C 1
ATOM 2243 O O . TRP A 1 275 ? 9.838 1.099 -16.010 1.00 98.19 275 TRP A O 1
ATOM 2253 N N . ILE A 1 276 ? 8.237 2.366 -16.983 1.00 97.56 276 ILE A N 1
ATOM 2254 C CA . ILE A 1 276 ? 8.626 2.137 -18.381 1.00 97.56 276 ILE A CA 1
ATOM 2255 C C . ILE A 1 276 ? 10.071 2.578 -18.622 1.00 97.56 276 ILE A C 1
ATOM 2257 O O . ILE A 1 276 ? 10.844 1.864 -19.257 1.00 97.56 276 ILE A O 1
ATOM 2261 N N . GLU A 1 277 ? 10.459 3.739 -18.101 1.00 97.06 277 GLU A N 1
ATOM 2262 C CA . GLU A 1 277 ? 11.772 4.315 -18.383 1.00 97.06 277 GLU A CA 1
ATOM 2263 C C . GLU A 1 277 ? 12.903 3.764 -17.506 1.00 97.06 277 GLU A C 1
ATOM 2265 O O . GLU A 1 277 ? 14.053 3.719 -17.948 1.00 97.06 277 GLU A O 1
ATOM 2270 N N . ALA A 1 278 ? 12.613 3.393 -16.256 1.00 97.44 278 ALA A N 1
ATOM 2271 C CA . ALA A 1 278 ? 13.634 3.042 -15.269 1.00 97.44 278 ALA A CA 1
ATOM 2272 C C . ALA A 1 278 ? 13.641 1.557 -14.891 1.00 97.44 278 ALA A C 1
ATOM 2274 O O . ALA A 1 278 ? 14.709 0.994 -14.661 1.00 97.44 278 ALA A O 1
ATOM 2275 N N . ILE A 1 279 ? 12.476 0.908 -14.803 1.00 97.75 279 ILE A N 1
ATOM 2276 C CA . ILE A 1 279 ? 12.356 -0.453 -14.257 1.00 97.75 279 ILE A CA 1
ATOM 2277 C C . ILE A 1 279 ? 12.313 -1.496 -15.372 1.00 97.75 279 ILE A C 1
ATOM 2279 O O . ILE A 1 279 ? 13.081 -2.461 -15.336 1.00 97.75 279 ILE A O 1
ATOM 2283 N N . PHE A 1 280 ? 11.480 -1.284 -16.393 1.00 97.44 280 PHE A N 1
ATOM 2284 C CA . PHE A 1 280 ? 11.333 -2.208 -17.517 1.00 97.44 280 PHE A CA 1
ATOM 2285 C C . PHE A 1 280 ? 12.663 -2.546 -18.220 1.00 97.44 280 PHE A C 1
ATOM 2287 O O . PHE A 1 280 ? 12.959 -3.737 -18.376 1.00 97.44 280 PHE A O 1
ATOM 2294 N N . PRO A 1 281 ? 13.540 -1.575 -18.563 1.00 96.06 281 PRO A N 1
ATOM 2295 C CA . PRO A 1 281 ? 14.794 -1.881 -19.251 1.00 96.06 281 PRO A CA 1
ATOM 2296 C C . PRO A 1 281 ? 15.748 -2.706 -18.378 1.00 96.06 281 PRO A C 1
ATOM 2298 O O . PRO A 1 281 ? 16.469 -3.574 -18.876 1.00 96.06 281 PRO A O 1
ATOM 2301 N N . LEU A 1 282 ? 15.735 -2.477 -17.059 1.00 95.06 282 LEU A N 1
ATOM 2302 C CA . LEU A 1 282 ? 16.548 -3.234 -16.106 1.00 95.06 282 LEU A CA 1
ATOM 2303 C C . LEU A 1 282 ? 16.064 -4.675 -15.963 1.00 95.06 282 LEU A C 1
ATOM 2305 O O . LEU A 1 282 ? 16.890 -5.588 -15.902 1.00 95.06 282 LEU A O 1
ATOM 2309 N N . LEU A 1 283 ? 14.747 -4.886 -15.921 1.00 95.44 283 LEU A N 1
ATOM 2310 C CA . LEU A 1 283 ? 14.150 -6.219 -15.892 1.00 95.44 283 LEU A CA 1
ATOM 2311 C C . LEU A 1 283 ? 14.520 -7.014 -17.145 1.00 95.44 283 LEU A C 1
ATOM 2313 O O . LEU A 1 283 ? 15.028 -8.129 -17.019 1.00 95.44 283 LEU A O 1
ATOM 2317 N N . LYS A 1 284 ? 14.386 -6.408 -18.332 1.00 93.50 284 LYS A N 1
ATOM 2318 C CA . LYS A 1 284 ? 14.810 -7.027 -19.595 1.00 93.50 284 LYS A CA 1
ATOM 2319 C C . LYS A 1 284 ? 16.291 -7.387 -19.585 1.00 93.50 284 LYS A C 1
ATOM 2321 O O . LYS A 1 284 ? 16.642 -8.538 -19.839 1.00 93.50 284 LYS A O 1
ATOM 2326 N N . LYS A 1 285 ? 17.171 -6.448 -19.214 1.00 90.44 285 LYS A N 1
ATOM 2327 C CA . LYS A 1 285 ? 18.619 -6.706 -19.142 1.00 90.44 285 LYS A CA 1
ATOM 2328 C C . LYS A 1 285 ? 18.950 -7.865 -18.196 1.00 90.44 285 LYS A C 1
ATOM 2330 O O . LYS A 1 285 ? 19.769 -8.712 -18.538 1.00 90.44 285 LYS A O 1
ATOM 2335 N N . LYS A 1 286 ? 18.311 -7.922 -17.022 1.00 84.56 286 LYS A N 1
ATOM 2336 C CA . LYS A 1 286 ? 18.520 -9.010 -16.056 1.00 84.56 286 LYS A CA 1
ATOM 2337 C C . LYS A 1 286 ? 17.999 -10.355 -16.561 1.00 84.56 286 LYS A C 1
ATOM 2339 O O . LYS A 1 286 ? 18.674 -11.347 -16.335 1.00 84.56 286 LYS A O 1
ATOM 2344 N N . SER A 1 287 ? 16.855 -10.395 -17.248 1.00 81.25 287 SER A N 1
ATOM 2345 C CA . SER A 1 287 ? 16.301 -11.644 -17.799 1.00 81.25 287 SER A CA 1
ATOM 2346 C C . SER A 1 287 ? 17.211 -12.279 -18.859 1.00 81.25 287 SER A C 1
ATOM 2348 O O . SER A 1 287 ? 17.452 -13.480 -18.813 1.00 81.25 287 SER A O 1
ATOM 2350 N N . LYS A 1 288 ? 17.826 -11.464 -19.730 1.00 67.88 288 LYS A N 1
ATOM 2351 C CA . LYS A 1 288 ? 18.774 -11.927 -20.760 1.00 67.88 288 LYS A CA 1
ATOM 2352 C C . LYS A 1 288 ? 20.129 -12.375 -20.183 1.00 67.88 288 LYS A C 1
ATOM 2354 O O . LYS A 1 288 ? 20.839 -13.144 -20.817 1.00 67.88 288 LYS A O 1
ATOM 2359 N N . SER A 1 289 ? 20.482 -11.931 -18.974 1.00 58.53 289 SER A N 1
ATOM 2360 C CA . SER A 1 289 ? 21.747 -12.279 -18.306 1.00 58.53 289 SER A CA 1
ATOM 2361 C C . SER A 1 289 ? 21.743 -13.653 -17.622 1.00 58.53 289 SER A C 1
ATOM 2363 O O . SER A 1 289 ? 22.787 -14.057 -17.130 1.00 58.53 289 SER A O 1
ATOM 2365 N N . PHE A 1 290 ? 20.611 -14.364 -17.564 1.00 45.78 290 PHE A N 1
ATOM 2366 C CA . PHE A 1 290 ? 20.554 -15.742 -17.047 1.00 45.78 290 PHE A CA 1
ATOM 2367 C C . PHE A 1 290 ? 20.961 -16.802 -18.090 1.00 45.78 290 PHE A C 1
ATOM 2369 O O . PHE A 1 290 ? 20.983 -17.985 -17.766 1.00 45.78 290 PHE A O 1
ATOM 2376 N N . TYR A 1 291 ? 21.283 -16.380 -19.318 1.00 38.25 291 TYR A N 1
ATOM 2377 C CA . TYR A 1 291 ? 21.654 -17.245 -20.444 1.00 38.25 291 TYR A CA 1
ATOM 2378 C C . TYR A 1 291 ? 23.141 -17.152 -20.844 1.00 38.25 291 TYR A C 1
ATOM 2380 O O . TYR A 1 291 ? 23.509 -17.664 -21.900 1.00 38.25 291 TYR A O 1
ATOM 2388 N N . TYR A 1 292 ? 23.986 -16.520 -20.019 1.00 32.34 292 TYR A N 1
ATOM 2389 C CA . TYR A 1 292 ? 25.443 -16.454 -20.194 1.00 32.34 292 TYR A CA 1
ATOM 2390 C C . TYR A 1 292 ? 26.171 -16.775 -18.891 1.00 32.34 292 TYR A C 1
ATOM 2392 O O . TYR A 1 292 ? 25.719 -16.271 -17.837 1.00 32.34 292 TYR A O 1
#

Mean predicted aligned error: 11.26 Å

Foldseek 3Di:
DDDDDDDDDDDDDDDDDDDDDDDDDDDDDDDDDDDDPPPPPDDPVVVVPPPPDDPDLLCLQLLNLLLPDPDDAPVSSLVSSLVPDDPVSLQVLWVQFLVQPVHPSNLRNQALAAELLCLVVLLPDPDLDPDSLVVSNRDDDDDDPQVVQCVVCLVLLQVVVCVVVVVQVKDGIGKFAASNRSRYIYGARIDGPAETEHEGEDQDPLVLQCQQEPVSPDVSVVSSRLVNCVRVVHFKYWYWYQDNVCVPPVDTRTYMDGHDPVVNVSSCVSSVVSSNRRRVVVSNVVSVVVVD

InterPro domains:
  IPR011335 Restriction endonuclease type II-like [SSF52980] (88-282)
  IPR011604 PD-(D/E)XK endonuclease-like domain superfamily [G3DSA:3.90.320.10] (88-284)
  IPR019080 YqaJ viral recombinase [PF09588] (106-234)

Organism: Culicoides sonorensis (NCBI:txid179676)

Solvent-accessible surface area (backbone atoms only — not comparable to full-atom values): 17379 Å² total; per-residue (Å²): 142,88,78,96,83,88,90,82,89,85,82,90,88,82,85,88,86,89,84,90,82,90,85,84,89,82,92,81,89,82,82,88,86,86,79,85,80,78,80,79,80,72,65,87,75,65,69,78,77,74,62,86,63,83,82,62,71,68,53,72,14,51,68,44,43,50,61,75,54,88,74,87,51,70,68,54,50,53,53,56,48,44,78,68,55,44,73,70,57,47,53,48,49,16,64,74,8,40,68,31,91,81,24,71,64,36,56,45,56,44,26,66,23,52,36,19,89,45,36,46,61,42,36,68,52,85,67,69,57,61,72,67,53,41,38,33,63,58,49,80,77,84,88,49,74,54,55,50,50,27,67,79,38,46,66,63,53,47,56,52,50,33,66,75,36,54,92,45,60,44,38,76,39,17,46,44,66,29,62,91,44,73,54,35,36,27,63,44,69,20,38,34,82,67,31,35,28,44,74,44,42,38,81,44,74,70,57,42,54,30,63,69,43,76,90,49,38,52,64,53,57,52,41,16,53,36,38,32,24,60,62,71,71,31,59,28,33,38,40,37,33,43,39,83,58,27,94,79,68,72,43,66,50,78,36,81,44,74,61,50,67,71,62,39,50,56,39,50,54,36,28,47,55,38,37,61,73,35,47,49,60,52,52,52,55,54,45,64,53,76,79,110

Nearest PDB structures (foldseek):
  3syy-assembly1_A  TM=7.663E-01  e=4.712E-10  Laribacter hongkongensis HLHK9
  3sz4-assembly1_A  TM=7.925E-01  e=9.826E-10  Laribacter hongkongensis HLHK9
  3slp-assembly1_B  TM=7.136E-01  e=1.379E-09  Lambdavirus lambda
  3sm4-assembly1_A  TM=6.848E-01  e=1.040E-09  Lambdavirus lambda
  3fhd-assembly1_A  TM=5.810E-01  e=4.533E-05  Human herpesvirus 8 type M